Protein AF-K2SC24-F1 (afdb_monomer_lite)

Radius of gyration: 26.38 Å; chains: 1; bounding box: 58×35×117 Å

Secondary structure (DSSP, 8-state):
---EEEEEEEE--SSS-S----TT-EEEEEEEETTEEEEEEE-SS-BSSGGGGTTTSS-TTSPBS----EEEEEETTEEEEEEEEEESTTSTT-SS--SS-EEEEEEEEEE--SPPPPTT-------SSPPEEEEEEEEE-TT--HHHHHHHHHHTSHHHH-SHHHHHTT---HHHHHHHHHHHHHS--SEEEEEPPGGGEEEEEEEEEEE-TT--PPP----------------------------

pLDDT: mean 73.46, std 18.02, range [30.88, 96.38]

Organism: Macrophomina phaseolina (strain MS6) (NCBI:txid1126212)

Sequence (247 aa):
MTSTIVSFPWAGREGAPDFVPTTGISGTILGVQSSRTTLVYTCPSAAQSQEDYDNGAVGALCPVANNTPQTVTYAPDFLGVPFTVTYGHQYEPARTTFDEEKMAYGQFACQITAAPVPSGTAGAASAAADPICTWDITSMAEELTPADIMPDLRCFEEDIVGPASNVFYQQWNTASLSSCFSSMSATPTTKATVTRHSTNVRYWTVTVTGAAAEVTLQPTNAKSAAVSCRWNVWTLSLIGLAMFLTL

Foldseek 3Di:
DDWAKDKAKDQAQDADDPAFPQPAKEWEWEDADPQKTKIKIWWPDAAADVVCRRVNVHGPPQHYPDRDIFIWIDHQFKTKGKDKDWQADDDVPQPDHDPDIWIWIWMKMKGFQWGGDPGPDADQIFHPFWIKIKTATPDIDPPDFLLRPVLVVPCLACVQQHGSVCSVVVVGPVVSSVVSSVVCNVPGDRMDMDTGHRSSMGMHMHTYPYYDPPDDDDHPPPDDPPPPPPPPDDDPPDDDPDDDDDD

Structure (mmCIF, N/CA/C/O backbone):
data_AF-K2SC24-F1
#
_entry.id   AF-K2SC24-F1
#
loop_
_atom_site.group_PDB
_atom_site.id
_atom_site.type_symbol
_atom_site.label_atom_id
_atom_site.label_alt_id
_atom_site.label_comp_id
_atom_site.label_asym_id
_atom_site.label_entity_id
_atom_site.label_seq_id
_atom_site.pdbx_PDB_ins_code
_atom_site.Cartn_x
_atom_site.Cartn_y
_atom_site.Cartn_z
_atom_site.occupancy
_atom_site.B_iso_or_equiv
_atom_site.auth_seq_id
_atom_site.auth_comp_id
_atom_site.auth_asym_id
_atom_site.auth_atom_id
_atom_site.pdbx_PDB_model_num
ATOM 1 N N . MET A 1 1 ? -28.460 -3.661 13.571 1.00 48.19 1 MET A N 1
ATOM 2 C CA . MET A 1 1 ? -27.036 -4.021 13.736 1.00 48.19 1 MET A CA 1
ATOM 3 C C . MET A 1 1 ? -26.336 -2.843 14.388 1.00 48.19 1 MET A C 1
ATOM 5 O O . MET A 1 1 ? -26.616 -1.715 14.003 1.00 48.19 1 MET A O 1
ATOM 9 N N . THR A 1 2 ? -25.522 -3.075 15.414 1.00 56.72 2 THR A N 1
ATOM 10 C CA . THR A 1 2 ? -24.718 -2.034 16.069 1.00 56.72 2 THR A CA 1
ATOM 11 C C . THR A 1 2 ? -23.468 -1.781 15.234 1.00 56.72 2 THR A C 1
ATOM 13 O O . THR A 1 2 ? -22.640 -2.678 15.091 1.00 56.72 2 THR A O 1
ATOM 16 N N . SER A 1 3 ? -23.345 -0.586 14.659 1.00 65.62 3 SER A N 1
ATOM 17 C CA . SER A 1 3 ? -22.128 -0.163 13.966 1.00 65.62 3 SER A CA 1
ATOM 18 C C . SER A 1 3 ? -20.970 -0.031 14.959 1.00 65.62 3 SER A C 1
ATOM 20 O O . SER A 1 3 ? -21.150 0.569 16.020 1.00 65.62 3 SER A O 1
ATOM 22 N N . THR A 1 4 ? -19.797 -0.566 14.620 1.00 76.81 4 THR A N 1
ATOM 23 C CA . THR A 1 4 ? -18.575 -0.469 15.442 1.00 76.81 4 THR A CA 1
ATOM 24 C C . THR A 1 4 ? -17.519 0.330 14.695 1.00 76.81 4 THR A C 1
ATOM 26 O O . THR A 1 4 ? -17.348 0.140 13.497 1.00 76.81 4 THR A O 1
ATOM 29 N N . ILE A 1 5 ? -16.800 1.215 15.377 1.00 72.88 5 ILE A N 1
ATOM 30 C CA . ILE A 1 5 ? -15.712 1.982 14.767 1.00 72.88 5 ILE A CA 1
ATOM 31 C C . ILE A 1 5 ? -14.397 1.235 15.008 1.00 72.88 5 ILE A C 1
ATOM 33 O O . ILE A 1 5 ? -14.041 0.972 16.154 1.00 72.88 5 ILE A O 1
ATOM 37 N N . VAL A 1 6 ? -13.674 0.907 13.937 1.00 73.75 6 VAL A N 1
ATOM 38 C CA . VAL A 1 6 ? -12.346 0.279 13.995 1.00 73.75 6 VAL A CA 1
ATOM 39 C C . VAL A 1 6 ? -11.309 1.274 13.501 1.00 73.75 6 VAL A C 1
ATOM 41 O O . VAL A 1 6 ? -11.502 1.854 12.438 1.00 73.75 6 VAL A O 1
ATOM 44 N N . SER A 1 7 ? -10.207 1.426 14.235 1.00 72.75 7 SER A N 1
ATOM 45 C CA . SER A 1 7 ? -9.056 2.247 13.848 1.00 72.75 7 SER A CA 1
ATOM 46 C C . SER A 1 7 ? -7.794 1.385 13.799 1.00 72.75 7 SER A C 1
ATOM 48 O O . SER A 1 7 ? -7.537 0.632 14.739 1.00 72.75 7 SER A O 1
ATOM 50 N N . PHE A 1 8 ? -7.004 1.481 12.731 1.00 71.88 8 PHE A N 1
ATOM 51 C CA . PHE A 1 8 ? -5.730 0.765 12.611 1.00 71.88 8 PHE A CA 1
ATOM 52 C C . PHE A 1 8 ? -4.670 1.604 11.888 1.00 71.88 8 PHE A C 1
ATOM 54 O O . PHE A 1 8 ? -5.019 2.484 11.093 1.00 71.88 8 PHE A O 1
ATOM 61 N N . PRO A 1 9 ? -3.380 1.394 12.202 1.00 74.31 9 PRO A N 1
ATOM 62 C CA . PRO A 1 9 ? -2.314 2.183 11.618 1.00 74.31 9 PRO A CA 1
ATOM 63 C C . PRO A 1 9 ? -1.934 1.686 10.219 1.00 74.31 9 PRO A C 1
ATOM 65 O O . PRO A 1 9 ? -2.037 0.503 9.895 1.00 74.31 9 PRO A O 1
ATOM 68 N N . TRP A 1 10 ? -1.440 2.606 9.403 1.00 78.25 10 TRP A N 1
ATOM 69 C CA . TRP A 1 10 ? -0.947 2.362 8.055 1.00 78.25 10 TRP A CA 1
ATOM 70 C C . TRP A 1 10 ? 0.245 3.280 7.770 1.00 78.25 10 TRP A C 1
ATOM 72 O O . TRP A 1 10 ? 0.214 4.459 8.114 1.00 78.25 10 TRP A O 1
ATOM 82 N N . ALA A 1 11 ? 1.301 2.739 7.159 1.00 74.94 11 ALA A N 1
ATOM 83 C CA . ALA A 1 11 ? 2.418 3.513 6.624 1.00 74.94 11 ALA A CA 1
ATOM 84 C C . ALA A 1 11 ? 2.051 4.174 5.279 1.00 74.94 11 ALA A C 1
ATOM 86 O O . ALA A 1 11 ? 2.037 3.510 4.239 1.00 74.94 11 ALA A O 1
ATOM 87 N N . GLY A 1 12 ? 1.741 5.470 5.311 1.00 65.38 12 GLY A N 1
ATOM 88 C CA . GLY A 1 12 ? 1.472 6.282 4.124 1.00 65.38 12 GLY A CA 1
ATOM 89 C C . GLY A 1 12 ? 2.743 6.665 3.354 1.00 65.38 12 GLY A C 1
ATOM 90 O O . GLY A 1 12 ? 3.860 6.307 3.732 1.00 65.38 12 GLY A O 1
ATOM 91 N N . ARG A 1 13 ? 2.560 7.417 2.264 1.00 59.59 13 ARG A N 1
ATOM 92 C CA . ARG A 1 13 ? 3.621 8.214 1.622 1.00 59.59 13 ARG A CA 1
ATOM 93 C C . ARG A 1 13 ? 3.628 9.609 2.270 1.00 59.59 13 ARG A C 1
ATOM 95 O O . ARG A 1 13 ? 2.556 10.071 2.647 1.00 59.59 13 ARG A O 1
ATOM 102 N N . GLU A 1 14 ? 4.781 10.264 2.438 1.00 51.03 14 GLU A N 1
ATOM 103 C CA . GLU A 1 14 ? 4.807 11.652 2.951 1.00 51.03 14 GLU A CA 1
ATOM 104 C C . GLU A 1 14 ? 4.563 12.705 1.844 1.00 51.03 14 GLU A C 1
ATOM 106 O O . GLU A 1 14 ? 4.947 12.510 0.692 1.00 51.03 14 GLU A O 1
ATOM 111 N N . GLY A 1 15 ? 3.907 13.814 2.219 1.00 45.53 15 GLY A N 1
ATOM 112 C CA . GLY A 1 15 ? 3.213 14.783 1.344 1.00 45.53 15 GLY A CA 1
ATOM 113 C C . GLY A 1 15 ? 1.713 14.852 1.704 1.00 45.53 15 GLY A C 1
ATOM 114 O O . GLY A 1 15 ? 1.170 13.840 2.133 1.00 45.53 15 GLY A O 1
ATOM 115 N N . ALA A 1 16 ? 1.060 16.025 1.642 1.00 38.88 16 ALA A N 1
ATOM 116 C CA . ALA A 1 16 ? -0.317 16.223 2.152 1.00 38.88 16 ALA A CA 1
ATOM 117 C C . ALA A 1 16 ? -1.341 15.260 1.504 1.00 38.88 16 ALA A C 1
ATOM 119 O O . ALA A 1 16 ? -1.126 14.918 0.347 1.00 38.88 16 ALA A O 1
ATOM 120 N N . PRO A 1 17 ? -2.445 14.855 2.193 1.00 48.12 17 PRO A N 1
ATOM 121 C CA . PRO A 1 17 ? -3.046 15.438 3.375 1.00 48.12 17 PRO A CA 1
ATOM 122 C C . PRO A 1 17 ? -2.720 14.667 4.645 1.00 48.12 17 PRO A C 1
ATOM 124 O O . PRO A 1 17 ? -2.993 13.479 4.820 1.00 48.12 17 PRO A O 1
ATOM 127 N N . ASP A 1 18 ? -2.321 15.467 5.625 1.00 50.31 18 ASP A N 1
ATOM 128 C CA . ASP A 1 18 ? -2.294 15.170 7.056 1.00 50.31 18 ASP A CA 1
ATOM 129 C C . ASP A 1 18 ? -3.691 15.011 7.682 1.00 50.31 18 ASP A C 1
ATOM 131 O O . ASP A 1 18 ? -3.857 15.007 8.903 1.00 50.31 18 ASP A O 1
ATOM 135 N N . PHE A 1 19 ? -4.713 14.851 6.846 1.00 49.25 19 PHE A N 1
ATOM 136 C CA . PHE A 1 19 ? -6.066 14.543 7.247 1.00 49.25 19 PHE A CA 1
ATOM 137 C C . PHE A 1 19 ? -6.541 13.353 6.431 1.00 49.25 19 PHE A C 1
ATOM 139 O O . PHE A 1 19 ? -6.639 13.420 5.210 1.00 49.25 19 PHE A O 1
ATOM 146 N N . VAL A 1 20 ? -6.850 12.258 7.121 1.00 54.97 20 VAL A N 1
ATOM 147 C CA . VAL A 1 20 ? -7.567 11.139 6.524 1.00 54.97 20 VAL A CA 1
ATOM 148 C C . VAL A 1 20 ? -9.028 11.304 6.938 1.00 54.97 20 VAL A C 1
ATOM 150 O O . VAL A 1 20 ? -9.350 11.012 8.094 1.00 54.97 20 VAL A O 1
ATOM 153 N N . PRO A 1 21 ? -9.930 11.790 6.062 1.00 55.56 21 PRO A N 1
ATOM 154 C CA . PRO A 1 21 ? -11.356 11.747 6.337 1.00 55.56 21 PRO A CA 1
ATOM 155 C C . PRO A 1 21 ? -11.752 10.295 6.577 1.00 55.56 21 PRO A C 1
ATOM 157 O O . PRO A 1 21 ? -11.739 9.457 5.680 1.00 55.56 21 PRO A O 1
ATOM 160 N N . THR A 1 22 ? -12.063 9.982 7.826 1.00 60.66 22 THR A N 1
ATOM 161 C CA . THR A 1 22 ? -12.561 8.662 8.232 1.00 60.66 22 THR A CA 1
ATOM 162 C C . THR A 1 22 ? -14.083 8.637 8.328 1.00 60.66 22 THR A C 1
ATOM 164 O O . THR A 1 22 ? -14.709 7.584 8.453 1.00 60.66 22 THR A O 1
ATOM 167 N N . THR A 1 23 ? -14.705 9.811 8.226 1.00 62.28 23 THR A N 1
ATOM 168 C CA . THR A 1 23 ? -16.149 9.986 8.133 1.00 62.28 23 THR A CA 1
ATOM 169 C C . THR A 1 23 ? -16.682 9.416 6.823 1.00 62.28 23 THR A C 1
ATOM 171 O O . THR A 1 23 ? -16.223 9.770 5.743 1.00 62.28 23 THR A O 1
ATOM 174 N N . GLY A 1 24 ? -17.695 8.554 6.927 1.00 60.62 24 GLY A N 1
ATOM 175 C CA . GLY A 1 24 ? -18.428 8.018 5.776 1.00 60.62 24 GLY A CA 1
ATOM 176 C C . GLY A 1 24 ? -17.864 6.728 5.179 1.00 60.62 24 GLY A C 1
ATOM 177 O O . GLY A 1 24 ? -18.485 6.178 4.274 1.00 60.62 24 GLY A O 1
ATOM 178 N N . ILE A 1 25 ? -16.744 6.206 5.688 1.00 77.06 25 ILE A N 1
ATOM 179 C CA . ILE A 1 25 ? -16.216 4.909 5.250 1.00 77.06 25 ILE A CA 1
ATOM 180 C C . ILE A 1 25 ? -16.928 3.809 6.025 1.00 77.06 25 ILE A C 1
ATOM 182 O O . ILE A 1 25 ? -16.873 3.764 7.260 1.00 77.06 25 ILE A O 1
ATOM 186 N N . SER A 1 26 ? -17.590 2.917 5.293 1.00 81.62 26 SER A N 1
ATOM 187 C CA . SER A 1 26 ? -18.303 1.785 5.877 1.00 81.62 26 SER A CA 1
ATOM 188 C C . SER A 1 26 ? -17.783 0.463 5.340 1.00 81.62 26 SER A C 1
ATOM 190 O O . SER A 1 26 ? -17.356 0.381 4.190 1.00 81.62 26 SER A O 1
ATOM 192 N N . GLY A 1 27 ? -17.782 -0.570 6.179 1.00 84.00 27 GLY A N 1
ATOM 193 C CA . GLY A 1 27 ? -17.233 -1.862 5.794 1.00 84.00 27 GLY A CA 1
ATOM 194 C C . GLY A 1 27 ? -17.797 -3.049 6.555 1.00 84.00 27 GLY A C 1
ATOM 195 O O . GLY A 1 27 ? -18.543 -2.911 7.522 1.00 84.00 27 GLY A O 1
ATOM 196 N N . THR A 1 28 ? -17.431 -4.234 6.089 1.00 86.44 28 THR A N 1
ATOM 197 C CA . THR A 1 28 ? -17.810 -5.527 6.648 1.00 86.44 28 THR A CA 1
ATOM 198 C C . THR A 1 28 ? -16.563 -6.363 6.883 1.00 86.44 28 THR A C 1
ATOM 200 O O . THR A 1 28 ? -15.717 -6.496 5.996 1.00 86.44 28 THR A O 1
ATOM 203 N N . ILE A 1 29 ? -16.443 -6.943 8.076 1.00 87.81 29 ILE A N 1
ATOM 204 C CA . ILE A 1 29 ? -15.352 -7.876 8.371 1.00 87.81 29 ILE A CA 1
ATOM 205 C C . ILE A 1 29 ? -15.686 -9.235 7.759 1.00 87.81 29 ILE A C 1
ATOM 207 O O . ILE A 1 29 ? -16.709 -9.831 8.090 1.00 87.81 29 ILE A O 1
ATOM 211 N N . LEU A 1 30 ? -14.822 -9.719 6.868 1.00 87.31 30 LEU A N 1
ATOM 212 C CA . LEU A 1 30 ? -15.004 -11.000 6.184 1.00 87.31 30 LEU A CA 1
ATOM 213 C C . LEU A 1 30 ? -14.527 -12.189 7.017 1.00 87.31 30 LEU A C 1
ATOM 215 O O . LEU A 1 30 ? -15.062 -13.284 6.880 1.00 87.31 30 LEU A O 1
ATOM 219 N N . GLY A 1 31 ? -13.523 -11.990 7.869 1.00 86.00 31 GLY A N 1
ATOM 220 C CA . GLY A 1 31 ? -12.934 -13.074 8.643 1.00 86.00 31 GLY A CA 1
ATOM 221 C C . GLY A 1 31 ? -11.721 -12.641 9.453 1.00 86.00 31 GLY A C 1
ATOM 222 O O . GLY A 1 31 ? -11.196 -11.537 9.285 1.00 86.00 31 GLY A O 1
ATOM 223 N N . VAL A 1 32 ? -11.280 -13.541 10.328 1.00 84.88 32 VAL A N 1
ATOM 224 C CA . VAL A 1 32 ? -10.035 -13.418 11.088 1.00 84.88 32 VAL A CA 1
ATOM 225 C C . VAL A 1 32 ? -9.226 -14.690 10.869 1.00 84.88 32 VAL A C 1
ATOM 227 O O . VAL A 1 32 ? -9.704 -15.785 11.154 1.00 84.88 32 VAL A O 1
ATOM 230 N N . GLN A 1 33 ? -7.997 -14.553 10.379 1.00 85.62 33 GLN A N 1
ATOM 231 C CA . GLN A 1 33 ? -7.079 -15.667 10.163 1.00 85.62 33 GLN A CA 1
ATOM 232 C C . GLN A 1 33 ? -5.720 -15.323 10.769 1.00 85.62 33 GLN A C 1
ATOM 234 O O . GLN A 1 33 ? -5.155 -14.271 10.482 1.00 85.62 33 GLN A O 1
ATOM 239 N N . SER A 1 34 ? -5.185 -16.205 11.618 1.00 84.69 34 SER A N 1
ATOM 240 C CA . SER A 1 34 ? -3.864 -16.026 12.247 1.00 84.69 34 SER A CA 1
ATOM 241 C C . SER A 1 34 ? -3.683 -14.647 12.908 1.00 84.69 34 SER A C 1
ATOM 243 O O . SER A 1 34 ? -2.672 -13.981 12.699 1.00 84.69 34 SER A O 1
ATOM 245 N N . SER A 1 35 ? -4.688 -14.197 13.669 1.00 83.19 35 SER A N 1
ATOM 246 C CA . SER A 1 35 ? -4.734 -12.880 14.340 1.00 83.19 35 SER A CA 1
ATOM 247 C C . SER A 1 35 ? -4.807 -11.656 13.416 1.00 83.19 35 SER A C 1
ATOM 249 O O . SER A 1 35 ? -4.766 -10.526 13.899 1.00 83.19 35 SER A O 1
ATOM 251 N N . ARG A 1 36 ? -4.958 -11.855 12.103 1.00 87.44 36 ARG A N 1
ATOM 252 C CA . ARG A 1 36 ? -5.178 -10.791 11.119 1.00 87.44 36 ARG A CA 1
ATOM 253 C C . ARG A 1 36 ? -6.642 -10.755 10.709 1.00 87.44 36 ARG A C 1
ATOM 255 O O . ARG A 1 36 ? -7.243 -11.795 10.458 1.00 87.44 36 ARG A O 1
ATOM 262 N N . THR A 1 37 ? -7.208 -9.560 10.639 1.00 88.69 37 THR A N 1
ATOM 263 C CA . THR A 1 37 ? -8.609 -9.335 10.276 1.00 88.69 37 THR A CA 1
ATOM 264 C C . THR A 1 37 ? -8.698 -8.853 8.838 1.00 88.69 37 THR A C 1
ATOM 266 O O . THR A 1 37 ? -8.009 -7.905 8.472 1.00 88.69 37 THR A O 1
ATOM 269 N N . THR A 1 38 ? -9.563 -9.470 8.035 1.00 91.00 38 THR A N 1
ATOM 270 C CA . THR A 1 38 ? -9.861 -9.018 6.672 1.00 91.00 38 THR A CA 1
ATOM 271 C C . THR A 1 38 ? -11.127 -8.172 6.677 1.00 91.00 38 THR A C 1
ATOM 273 O O . THR A 1 38 ? -12.197 -8.628 7.083 1.00 91.00 38 THR A O 1
ATOM 276 N N . LEU A 1 39 ? -11.007 -6.937 6.205 1.00 89.75 39 LEU A N 1
ATOM 277 C CA . LEU A 1 39 ? -12.076 -5.954 6.104 1.00 89.75 39 LEU A CA 1
ATOM 278 C C . LEU A 1 39 ? -12.290 -5.597 4.637 1.00 89.75 39 LEU A C 1
ATOM 280 O O . LEU A 1 39 ? -11.340 -5.249 3.938 1.00 89.75 39 LEU A O 1
ATOM 284 N N . VAL A 1 40 ? -13.545 -5.635 4.198 1.00 90.69 40 VAL A N 1
ATOM 285 C CA . VAL A 1 40 ? -13.966 -4.998 2.949 1.00 90.69 40 VAL A CA 1
ATOM 286 C C . VAL A 1 40 ? -14.678 -3.708 3.287 1.00 90.69 40 VAL A C 1
ATOM 288 O O . VAL A 1 40 ? -15.527 -3.692 4.173 1.00 90.69 40 VAL A O 1
ATOM 291 N N . TYR A 1 41 ? -14.351 -2.627 2.598 1.00 87.94 41 TYR A N 1
ATOM 292 C CA . TYR A 1 41 ? -14.943 -1.321 2.842 1.00 87.94 41 TYR A CA 1
ATOM 293 C C . TYR A 1 41 ? -15.236 -0.588 1.543 1.00 87.94 41 TYR A C 1
ATOM 295 O O . TYR A 1 41 ? -14.696 -0.903 0.487 1.00 87.94 41 TYR A O 1
ATOM 303 N N . THR A 1 42 ? -16.090 0.419 1.631 1.00 86.81 42 THR A N 1
ATOM 304 C CA . THR A 1 42 ? -16.389 1.333 0.534 1.00 86.81 42 THR A CA 1
ATOM 305 C C . THR A 1 42 ? -16.259 2.753 1.054 1.00 86.81 42 THR A C 1
ATOM 307 O O . THR A 1 42 ? -16.736 3.077 2.149 1.00 86.81 42 THR A O 1
ATOM 310 N N . CYS A 1 43 ? -15.570 3.590 0.285 1.00 85.44 43 CYS A N 1
ATOM 311 C CA . CYS A 1 43 ? -15.487 5.009 0.574 1.00 85.44 43 CYS A CA 1
ATOM 312 C C . CYS A 1 43 ? -16.814 5.703 0.236 1.00 85.44 43 CYS A C 1
ATOM 314 O O . CYS A 1 43 ? -17.619 5.169 -0.524 1.00 85.44 43 CYS A O 1
ATOM 316 N N . PRO A 1 44 ? -17.093 6.890 0.792 1.00 83.00 44 PRO A N 1
ATOM 317 C CA . PRO A 1 44 ? -18.277 7.654 0.399 1.00 83.00 44 PRO A CA 1
ATOM 318 C C . PRO A 1 44 ? -18.196 8.121 -1.065 1.00 83.00 44 PRO A C 1
ATOM 320 O O . PRO A 1 44 ? -19.214 8.194 -1.751 1.00 83.00 44 PRO A O 1
ATOM 323 N N . SER A 1 45 ? -16.983 8.380 -1.554 1.00 82.56 45 SER A N 1
ATOM 324 C CA . SER A 1 45 ? -16.675 8.758 -2.932 1.00 82.56 45 SER A CA 1
ATOM 325 C C . SER A 1 45 ? -15.280 8.268 -3.324 1.00 82.56 45 SER A C 1
ATOM 327 O O . SER A 1 45 ? -14.421 8.060 -2.465 1.00 82.56 45 SER A O 1
ATOM 329 N N . ALA A 1 46 ? -15.060 8.100 -4.629 1.00 83.50 46 ALA A N 1
ATOM 330 C CA . AL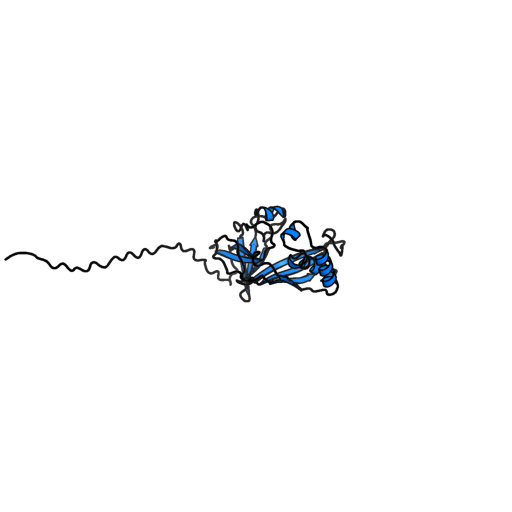A A 1 46 ? -13.725 7.915 -5.191 1.00 83.50 46 ALA A CA 1
ATOM 331 C C . ALA A 1 46 ? -13.006 9.259 -5.308 1.00 83.50 46 ALA A C 1
ATOM 333 O O . ALA A 1 46 ? -13.660 10.279 -5.554 1.00 83.50 46 ALA A O 1
ATOM 334 N N . ALA A 1 47 ? -11.680 9.236 -5.216 1.00 81.88 47 ALA A N 1
ATOM 335 C CA . ALA A 1 47 ? -10.865 10.372 -5.626 1.00 81.88 47 ALA A CA 1
ATOM 336 C C . ALA A 1 47 ? -11.013 10.591 -7.136 1.00 81.88 47 ALA A C 1
ATOM 338 O O . ALA A 1 47 ? -11.042 9.630 -7.901 1.00 81.88 47 ALA A O 1
ATOM 339 N N . GLN A 1 48 ? -11.108 11.833 -7.581 1.00 84.31 48 GLN A N 1
ATOM 340 C CA . GLN A 1 48 ? -11.116 12.206 -8.994 1.00 84.31 48 GLN A CA 1
ATOM 341 C C . GLN A 1 48 ? -9.710 12.534 -9.497 1.00 84.31 48 GLN A C 1
ATOM 343 O O . GLN A 1 48 ? -9.419 12.366 -10.679 1.00 84.31 48 GLN A O 1
ATOM 348 N N . SER A 1 49 ? -8.828 12.975 -8.604 1.00 77.88 49 SER A N 1
ATOM 349 C CA . SER A 1 49 ? -7.444 13.318 -8.910 1.00 77.88 49 SER A CA 1
ATOM 350 C C . SER A 1 49 ? -6.556 13.139 -7.678 1.00 77.88 49 SER A C 1
ATOM 352 O O . SER A 1 49 ? -7.044 12.905 -6.572 1.00 77.88 49 SER A O 1
ATOM 354 N N . GLN A 1 50 ? -5.242 13.280 -7.871 1.00 72.06 50 GLN A N 1
ATOM 355 C CA . GLN A 1 50 ? -4.288 13.342 -6.762 1.00 72.06 50 GLN A CA 1
ATOM 356 C C . GLN A 1 50 ? -4.626 14.485 -5.789 1.00 72.06 50 GLN A C 1
ATOM 358 O O . GLN A 1 50 ? -4.530 14.299 -4.585 1.00 72.06 50 GLN A O 1
ATOM 363 N N . GLU A 1 51 ? -5.129 15.613 -6.301 1.00 75.12 51 GLU A N 1
ATOM 364 C CA . GLU A 1 51 ? -5.471 16.805 -5.516 1.00 75.12 51 GLU A CA 1
ATOM 365 C C . GLU A 1 51 ? -6.559 16.546 -4.453 1.00 75.12 51 GLU A C 1
ATOM 367 O O . GLU A 1 51 ? -6.554 17.174 -3.390 1.00 75.12 51 GLU A O 1
ATOM 372 N N . ASP A 1 52 ? -7.456 15.577 -4.668 1.00 75.88 52 ASP A N 1
ATOM 373 C CA . ASP A 1 52 ? -8.439 15.170 -3.651 1.00 75.88 52 ASP A CA 1
ATOM 374 C C . ASP A 1 52 ? -7.759 14.545 -2.423 1.00 75.88 52 ASP A C 1
ATOM 376 O O . ASP A 1 52 ? -8.191 14.762 -1.284 1.00 75.88 52 ASP A O 1
ATOM 380 N N . TYR A 1 53 ? -6.670 13.809 -2.656 1.00 73.00 53 TYR A N 1
ATOM 381 C CA . TYR A 1 53 ? -5.722 13.384 -1.633 1.00 73.00 53 TYR A CA 1
ATOM 382 C C . TYR A 1 53 ? -4.572 14.362 -1.476 1.00 73.00 53 TYR A C 1
ATOM 384 O O . TYR A 1 53 ? -3.521 13.912 -1.079 1.00 73.00 53 TYR A O 1
ATOM 392 N N . ASP A 1 54 ? -4.688 15.643 -1.777 1.00 70.12 54 ASP A N 1
ATOM 393 C CA . ASP A 1 54 ? -3.718 16.634 -1.289 1.00 70.12 54 ASP A CA 1
ATOM 394 C C . ASP A 1 54 ? -4.459 17.603 -0.356 1.00 70.12 54 ASP A C 1
ATOM 396 O O . ASP A 1 54 ? -3.982 17.971 0.718 1.00 70.12 54 ASP A O 1
ATOM 400 N N . ASN A 1 55 ? -5.711 17.910 -0.708 1.00 71.06 55 ASN A N 1
ATOM 401 C CA . ASN A 1 55 ? -6.622 18.770 0.042 1.00 71.06 55 ASN A CA 1
ATOM 402 C C . ASN A 1 55 ? -7.443 18.032 1.116 1.00 71.06 55 ASN A C 1
ATOM 404 O O . ASN A 1 55 ? -8.255 18.652 1.805 1.00 71.06 55 ASN A O 1
ATOM 408 N N . GLY A 1 56 ? -7.266 16.714 1.269 1.00 68.44 56 GLY A N 1
ATOM 409 C CA . GLY A 1 56 ? -7.965 15.926 2.291 1.00 68.44 56 GLY A CA 1
ATOM 410 C C . GLY A 1 56 ? -9.465 15.792 2.041 1.00 68.44 56 GLY A C 1
ATOM 411 O O . GLY A 1 56 ? -10.235 15.665 2.991 1.00 68.44 56 GLY A O 1
ATOM 412 N N . ALA A 1 57 ? -9.894 15.837 0.778 1.00 72.81 57 ALA A N 1
ATOM 413 C CA . ALA A 1 57 ? -11.289 15.652 0.389 1.00 72.81 57 ALA A CA 1
ATOM 414 C C . ALA A 1 57 ? -11.725 14.179 0.486 1.00 72.81 57 ALA A C 1
ATOM 416 O O . ALA A 1 57 ? -12.895 13.888 0.741 1.00 72.81 57 ALA A O 1
ATOM 417 N N . VAL A 1 58 ? -10.781 13.247 0.327 1.00 74.44 58 VAL A N 1
ATOM 418 C CA . VAL A 1 58 ? -11.006 11.797 0.395 1.00 74.44 58 VAL A CA 1
ATOM 419 C C . VAL A 1 58 ? -9.975 11.117 1.298 1.00 74.44 58 VAL A C 1
ATOM 421 O O . VAL A 1 58 ? -8.879 11.627 1.526 1.00 74.44 58 VAL A O 1
ATOM 424 N N . GLY A 1 59 ? -10.331 9.954 1.849 1.00 72.56 59 GLY A N 1
ATOM 425 C CA . GLY A 1 59 ? -9.404 9.141 2.636 1.00 72.56 59 GLY A CA 1
ATOM 426 C C . GLY A 1 59 ? -8.275 8.588 1.768 1.00 72.56 59 GLY A C 1
ATOM 427 O O . GLY A 1 59 ? -8.515 8.171 0.642 1.00 72.56 59 GLY A O 1
ATOM 428 N N . ALA A 1 60 ? -7.056 8.512 2.300 1.00 72.31 60 ALA A N 1
ATOM 429 C CA . ALA A 1 60 ? -5.889 8.079 1.530 1.00 72.31 60 ALA A CA 1
ATOM 430 C C . ALA A 1 60 ? -5.944 6.601 1.060 1.00 72.31 60 ALA A C 1
ATOM 432 O O . ALA A 1 60 ? -5.240 6.233 0.128 1.00 72.31 60 ALA A O 1
ATOM 433 N N . LEU A 1 61 ? -6.815 5.764 1.642 1.00 76.12 61 LEU A N 1
ATOM 434 C CA . LEU A 1 61 ? -7.107 4.412 1.133 1.00 76.12 61 LEU A CA 1
ATOM 435 C C . LEU A 1 61 ? -8.292 4.354 0.152 1.00 76.12 61 LEU A C 1
ATOM 437 O O . LEU A 1 61 ? -8.669 3.275 -0.301 1.00 76.12 61 LEU A O 1
ATOM 441 N N . CYS A 1 62 ? -8.923 5.485 -0.162 1.00 80.50 62 CYS A N 1
ATOM 442 C CA . CYS A 1 62 ? -10.001 5.501 -1.139 1.00 80.50 62 CYS A CA 1
ATOM 443 C C . CYS A 1 62 ? -9.440 5.316 -2.550 1.00 80.50 62 CYS A C 1
ATOM 445 O O . CYS A 1 62 ? -8.400 5.889 -2.860 1.00 80.50 62 CYS A O 1
ATOM 447 N N . PRO A 1 63 ? -10.104 4.539 -3.415 1.00 80.75 63 PRO A N 1
ATOM 448 C CA . PRO A 1 63 ? -9.670 4.340 -4.796 1.00 80.75 63 PRO A CA 1
ATOM 449 C C . PRO A 1 63 ? -9.812 5.611 -5.651 1.00 80.75 63 PRO A C 1
ATOM 451 O O . PRO A 1 63 ? -10.683 6.452 -5.403 1.00 80.75 63 PRO A O 1
ATOM 454 N N . VAL A 1 64 ? -8.972 5.720 -6.687 1.00 79.19 64 VAL A N 1
ATOM 455 C CA . VAL A 1 64 ? -9.061 6.754 -7.734 1.00 79.19 64 VAL A CA 1
ATOM 456 C C . VAL A 1 64 ? -10.071 6.334 -8.798 1.00 79.19 64 VAL A C 1
ATOM 458 O O . VAL A 1 64 ? -10.143 5.163 -9.172 1.00 79.19 64 VAL A O 1
ATOM 461 N N . ALA A 1 65 ? -10.811 7.306 -9.323 1.00 76.69 65 ALA A N 1
ATOM 462 C CA . ALA A 1 65 ? -11.778 7.245 -10.419 1.00 76.69 65 ALA A CA 1
ATOM 463 C C . ALA A 1 65 ? -13.034 6.394 -10.168 1.00 76.69 65 ALA A C 1
ATOM 465 O O . ALA A 1 65 ? -14.132 6.797 -10.549 1.00 76.69 65 ALA A O 1
ATOM 466 N N . ASN A 1 66 ? -12.919 5.237 -9.518 1.00 80.88 66 ASN A N 1
ATOM 467 C CA . ASN A 1 66 ? -14.040 4.346 -9.234 1.00 80.88 66 ASN A CA 1
ATOM 468 C C . ASN A 1 66 ? -14.176 4.105 -7.732 1.00 80.88 66 ASN A C 1
ATOM 470 O O . ASN A 1 66 ? -13.187 3.935 -7.041 1.00 80.88 66 ASN A O 1
ATOM 474 N N . ASN A 1 67 ? -15.404 4.093 -7.210 1.00 83.12 67 ASN A N 1
ATOM 475 C CA . ASN A 1 67 ? -15.651 3.884 -5.780 1.00 83.12 67 ASN A CA 1
ATOM 476 C C . ASN A 1 67 ? -15.968 2.410 -5.502 1.00 83.12 67 ASN A C 1
ATOM 478 O O . ASN A 1 67 ? -17.034 2.068 -4.988 1.00 83.12 67 ASN A O 1
ATOM 482 N N . THR A 1 68 ? -15.086 1.521 -5.953 1.00 85.00 68 THR A N 1
ATOM 483 C CA . THR A 1 68 ? -15.277 0.078 -5.787 1.00 85.00 68 THR A CA 1
ATOM 484 C C . THR A 1 68 ? -14.902 -0.369 -4.373 1.00 85.00 68 THR A C 1
ATOM 486 O O . THR A 1 68 ? -14.031 0.245 -3.746 1.00 85.00 68 THR A O 1
ATOM 489 N N . PRO A 1 69 ? -15.536 -1.434 -3.839 1.00 88.19 69 PRO A N 1
ATOM 490 C CA . PRO A 1 69 ? -15.148 -1.990 -2.553 1.00 88.19 69 PRO A CA 1
ATOM 491 C C . PRO A 1 69 ? -13.670 -2.387 -2.528 1.00 88.19 69 PRO A C 1
ATOM 493 O O . PRO A 1 69 ? -13.188 -3.084 -3.417 1.00 88.19 69 PRO A O 1
ATOM 496 N N . GLN A 1 70 ? -12.973 -1.967 -1.482 1.00 87.56 70 GLN A N 1
ATOM 497 C CA . GLN A 1 70 ? -11.564 -2.249 -1.256 1.00 87.56 70 GLN A CA 1
ATOM 498 C C . GLN A 1 70 ? -11.410 -3.286 -0.152 1.00 87.56 70 GLN A C 1
ATOM 500 O O . GLN A 1 70 ? -12.215 -3.340 0.778 1.00 87.56 70 GLN A O 1
ATOM 505 N N . THR A 1 71 ? -10.358 -4.097 -0.238 1.00 90.00 71 THR A N 1
ATOM 506 C CA . THR A 1 71 ? -10.039 -5.109 0.774 1.00 90.00 71 THR A CA 1
ATOM 507 C C . THR A 1 71 ? -8.746 -4.742 1.478 1.00 90.00 71 THR A C 1
ATOM 509 O O . THR A 1 71 ? -7.774 -4.361 0.838 1.00 90.00 71 THR A O 1
ATOM 512 N N . VAL A 1 72 ? -8.714 -4.893 2.796 1.00 89.50 72 VAL A N 1
ATOM 513 C CA . VAL A 1 72 ? -7.516 -4.705 3.615 1.00 89.50 72 VAL A CA 1
ATOM 514 C C . VAL A 1 72 ? -7.435 -5.801 4.662 1.00 89.50 72 VAL A C 1
ATOM 516 O O . VAL A 1 72 ? -8.445 -6.242 5.209 1.00 89.50 72 VAL A O 1
ATOM 519 N N . THR A 1 73 ? -6.219 -6.247 4.943 1.00 90.94 73 THR A N 1
ATOM 520 C CA . THR A 1 73 ? -5.915 -7.136 6.060 1.00 90.94 73 THR A CA 1
ATOM 521 C C . THR A 1 73 ? -5.146 -6.349 7.109 1.00 90.94 73 THR A C 1
ATOM 523 O O . THR A 1 73 ? -4.134 -5.738 6.785 1.00 90.94 73 THR A O 1
ATOM 526 N N . TYR A 1 74 ? -5.591 -6.351 8.361 1.00 87.12 74 TYR A N 1
ATOM 527 C CA . TYR A 1 74 ? -4.942 -5.581 9.424 1.00 87.12 74 TYR A CA 1
ATOM 528 C C . TYR A 1 74 ? -4.799 -6.380 10.724 1.00 87.12 74 TYR A C 1
ATOM 530 O O . TYR A 1 74 ? -5.580 -7.288 11.018 1.00 87.12 74 TYR A O 1
ATOM 538 N N . ALA A 1 75 ? -3.788 -6.025 11.508 1.00 84.56 75 ALA A N 1
ATOM 539 C CA . ALA A 1 75 ? -3.573 -6.429 12.895 1.00 84.56 75 ALA A CA 1
ATOM 540 C C . ALA A 1 75 ? -2.897 -5.259 13.645 1.00 84.56 75 ALA A C 1
ATOM 542 O O . ALA A 1 75 ? -2.547 -4.266 13.005 1.00 84.56 75 ALA A O 1
ATOM 543 N N . PRO A 1 76 ? -2.695 -5.327 14.976 1.00 79.00 76 PRO A N 1
ATOM 544 C CA . PRO A 1 76 ? -2.031 -4.250 15.718 1.00 79.00 76 PRO A CA 1
ATOM 545 C C . PRO A 1 76 ? -0.658 -3.851 15.158 1.00 79.00 76 PRO A C 1
ATOM 547 O O . PRO A 1 76 ? -0.293 -2.683 15.227 1.00 79.00 76 PRO A O 1
ATOM 550 N N . ASP A 1 77 ? 0.071 -4.809 14.588 1.00 84.75 77 ASP A N 1
ATOM 551 C CA . ASP A 1 77 ? 1.433 -4.670 14.075 1.00 84.75 77 ASP A CA 1
ATOM 552 C C . ASP A 1 77 ? 1.551 -4.929 12.562 1.00 84.75 77 ASP A C 1
ATOM 554 O O . ASP A 1 77 ? 2.649 -5.109 12.031 1.00 84.75 77 ASP A O 1
ATOM 558 N N . PHE A 1 78 ? 0.424 -4.981 11.848 1.00 88.19 78 PHE A N 1
ATOM 559 C CA . PHE A 1 78 ? 0.400 -5.409 10.454 1.00 88.19 78 PHE A CA 1
ATOM 560 C C . PHE A 1 78 ? -0.654 -4.676 9.636 1.00 88.19 78 PHE A C 1
ATOM 562 O O . PHE A 1 78 ? -1.810 -4.557 10.040 1.00 88.19 78 PHE A O 1
ATOM 569 N N . LEU A 1 79 ? -0.269 -4.310 8.419 1.00 89.38 79 LEU A N 1
ATOM 570 C CA . LEU A 1 79 ? -1.181 -3.921 7.355 1.00 89.38 79 LEU A CA 1
ATOM 571 C C . LEU A 1 79 ? -0.844 -4.709 6.092 1.00 89.38 79 LEU A C 1
ATOM 573 O O . LEU A 1 79 ? 0.325 -4.833 5.749 1.00 89.38 79 LEU A O 1
ATOM 577 N N . GLY A 1 80 ? -1.858 -5.188 5.382 1.00 90.88 80 GLY A N 1
ATOM 578 C CA . GLY A 1 80 ? -1.751 -5.801 4.066 1.00 90.88 80 GLY A CA 1
ATOM 579 C C . GLY A 1 80 ? -2.832 -5.267 3.135 1.00 90.88 80 GLY A C 1
ATOM 580 O O . GLY A 1 80 ? -4.011 -5.285 3.492 1.00 90.88 80 GLY A O 1
ATOM 581 N N . VAL A 1 81 ? -2.441 -4.811 1.951 1.00 89.00 81 VAL A N 1
ATOM 582 C CA . VAL A 1 81 ? -3.348 -4.305 0.918 1.00 89.00 81 VAL A CA 1
ATOM 583 C C . VAL A 1 81 ? -3.030 -5.020 -0.400 1.00 89.00 81 VAL A C 1
ATOM 585 O O . VAL A 1 81 ? -1.865 -5.029 -0.811 1.00 89.00 81 VAL A O 1
ATOM 588 N N . PRO A 1 82 ? -4.023 -5.630 -1.074 1.00 89.00 82 PRO A N 1
ATOM 589 C CA . PRO A 1 82 ? -3.834 -6.126 -2.425 1.00 89.00 82 PRO A CA 1
ATOM 590 C C . PRO A 1 82 ? -3.575 -4.949 -3.363 1.00 89.00 82 PRO A C 1
ATOM 592 O O . PRO A 1 82 ? -4.223 -3.911 -3.256 1.00 89.00 82 PRO A O 1
ATOM 595 N N . PHE A 1 83 ? -2.677 -5.127 -4.321 1.00 86.25 83 PHE A N 1
ATOM 596 C CA . PHE A 1 83 ? -2.494 -4.162 -5.396 1.00 86.25 83 PHE A CA 1
ATOM 597 C C . PHE A 1 83 ? -2.672 -4.833 -6.752 1.00 86.25 83 PHE A C 1
ATOM 599 O O . PHE A 1 83 ? -2.463 -6.038 -6.915 1.00 86.25 83 PHE A O 1
ATOM 606 N N . THR A 1 84 ? -3.054 -4.020 -7.729 1.00 86.75 84 THR A N 1
ATOM 607 C CA . THR A 1 84 ? -3.027 -4.359 -9.150 1.00 86.75 84 THR A CA 1
ATOM 608 C C . THR A 1 84 ? -2.267 -3.249 -9.857 1.00 86.75 84 THR A C 1
ATOM 610 O O . THR A 1 84 ? -2.551 -2.077 -9.618 1.00 86.75 84 THR A O 1
ATOM 613 N N . VAL A 1 85 ? -1.296 -3.611 -10.689 1.00 80.88 85 VAL A N 1
ATOM 614 C CA . VAL A 1 85 ? -0.598 -2.672 -11.570 1.00 80.88 85 VAL A CA 1
ATOM 615 C C . VAL A 1 85 ? -0.891 -3.062 -13.006 1.00 80.88 85 VAL A C 1
ATOM 617 O O . VAL A 1 85 ? -0.795 -4.239 -13.362 1.00 80.88 85 VAL A O 1
ATOM 620 N N . THR A 1 86 ? -1.242 -2.070 -13.814 1.00 81.12 86 THR A N 1
ATOM 621 C CA . THR A 1 86 ? -1.491 -2.233 -15.242 1.00 81.12 86 THR A CA 1
ATOM 622 C C . THR A 1 86 ? -0.297 -1.700 -16.027 1.00 81.12 86 THR A C 1
ATOM 624 O O . THR A 1 86 ? 0.145 -0.579 -15.805 1.00 81.12 86 THR A O 1
ATOM 627 N N . TYR A 1 87 ? 0.207 -2.504 -16.956 1.00 75.00 87 TYR A N 1
ATOM 628 C CA . TYR A 1 87 ? 1.311 -2.207 -17.860 1.00 75.00 87 TYR A CA 1
ATOM 629 C C . TYR A 1 87 ? 0.784 -2.139 -19.292 1.00 75.00 87 TYR A C 1
ATOM 631 O O . TYR A 1 87 ? 0.070 -3.031 -19.737 1.00 75.00 87 TYR A O 1
ATOM 639 N N . GLY A 1 88 ? 1.119 -1.081 -20.025 1.00 69.44 88 GLY A N 1
ATOM 640 C CA . GLY A 1 88 ? 0.585 -0.822 -21.363 1.00 69.44 88 GLY A CA 1
ATOM 641 C C . GLY A 1 88 ? 1.261 0.383 -22.015 1.00 69.44 88 GLY A C 1
ATOM 642 O O . GLY A 1 88 ? 2.428 0.660 -21.754 1.00 69.44 88 GLY A O 1
ATOM 643 N N . HIS A 1 89 ? 0.527 1.124 -22.848 1.00 54.34 89 HIS A N 1
ATOM 644 C CA . HIS A 1 89 ? 1.087 2.191 -23.696 1.00 54.34 89 HIS A CA 1
ATOM 645 C C . HIS A 1 89 ? 1.478 3.499 -22.981 1.00 54.34 89 HIS A C 1
ATOM 647 O O . HIS A 1 89 ? 2.103 4.342 -23.617 1.00 54.34 89 HIS A O 1
ATOM 653 N N . GLN A 1 90 ? 1.097 3.724 -21.715 1.00 50.28 90 GLN A N 1
ATOM 654 C CA . GLN A 1 90 ? 1.118 5.080 -21.124 1.00 50.28 90 GLN A CA 1
ATOM 655 C C . GLN A 1 90 ? 1.763 5.248 -19.738 1.00 50.28 90 GLN A C 1
ATOM 657 O O . GLN A 1 90 ? 1.615 6.313 -19.144 1.00 50.28 90 GLN A O 1
ATOM 662 N N . TYR A 1 91 ? 2.516 4.282 -19.217 1.00 45.78 91 TYR A N 1
ATOM 663 C CA . TYR A 1 91 ? 3.289 4.538 -17.992 1.00 45.78 91 TYR A CA 1
ATOM 664 C C . TYR A 1 91 ? 4.687 5.055 -18.341 1.00 45.78 91 TYR A C 1
ATOM 666 O O . TYR A 1 91 ? 5.302 4.570 -19.281 1.00 45.78 91 TYR A O 1
ATOM 674 N N . GLU A 1 92 ? 5.174 6.089 -17.655 1.00 47.31 92 GLU A N 1
ATOM 675 C CA . GLU A 1 92 ? 6.506 6.660 -17.881 1.00 47.31 92 GLU A CA 1
ATOM 676 C C . GLU A 1 92 ? 7.580 5.963 -17.028 1.00 47.31 92 GLU A C 1
ATOM 678 O O . GLU A 1 92 ? 7.397 5.836 -15.819 1.00 47.31 92 GLU A O 1
ATOM 683 N N . PRO A 1 93 ? 8.758 5.641 -17.595 1.00 46.94 93 PRO A N 1
ATOM 684 C CA . PRO A 1 93 ? 8.976 5.177 -18.958 1.00 46.94 93 PRO A CA 1
ATOM 685 C C . PRO A 1 93 ? 8.608 3.691 -19.048 1.00 46.94 93 PRO A C 1
ATOM 687 O O . PRO A 1 93 ? 9.259 2.849 -18.429 1.00 46.94 93 PRO A O 1
ATOM 690 N N . ALA A 1 94 ? 7.600 3.356 -19.854 1.00 46.69 94 ALA A N 1
ATOM 691 C CA . ALA A 1 94 ? 7.245 1.984 -20.170 1.00 46.69 94 ALA A CA 1
ATOM 692 C C . ALA A 1 94 ? 8.463 1.359 -20.843 1.00 46.69 94 ALA A C 1
ATOM 694 O O . ALA A 1 94 ? 8.764 1.617 -22.008 1.00 46.69 94 ALA A O 1
ATOM 695 N N . ARG A 1 95 ? 9.202 0.554 -20.079 1.00 55.34 95 ARG A N 1
ATOM 696 C CA . ARG A 1 95 ? 10.309 -0.254 -20.604 1.00 55.34 95 ARG A CA 1
ATOM 697 C C . ARG A 1 95 ? 9.807 -1.252 -21.640 1.00 55.34 95 ARG A C 1
ATOM 699 O O . ARG A 1 95 ? 10.565 -1.662 -22.516 1.00 55.34 95 ARG A O 1
ATOM 706 N N . THR A 1 96 ? 8.515 -1.555 -21.553 1.00 55.62 96 THR A N 1
ATOM 707 C CA . THR A 1 96 ? 7.814 -2.521 -22.376 1.00 55.62 96 THR A CA 1
ATOM 708 C C . THR A 1 96 ? 6.435 -1.943 -22.685 1.00 55.62 96 THR A C 1
ATOM 710 O O . THR A 1 96 ? 5.585 -1.806 -21.808 1.00 55.62 96 THR A O 1
ATOM 713 N N . THR A 1 97 ? 6.233 -1.531 -23.934 1.00 64.88 97 THR A N 1
ATOM 714 C CA . THR A 1 97 ? 4.922 -1.146 -24.468 1.00 64.88 97 THR A CA 1
ATOM 715 C C . THR A 1 97 ? 4.240 -2.396 -25.010 1.00 64.88 97 THR A C 1
ATOM 717 O O . THR A 1 97 ? 4.784 -3.049 -25.901 1.00 64.88 97 THR A O 1
ATOM 720 N N . PHE A 1 98 ? 3.063 -2.730 -24.487 1.00 70.75 98 PHE A N 1
ATOM 721 C CA . PHE A 1 98 ? 2.242 -3.838 -24.979 1.00 70.75 98 PHE A CA 1
ATOM 722 C C . PHE A 1 98 ? 1.067 -3.304 -25.791 1.00 70.75 98 PHE A C 1
ATOM 724 O O . PHE A 1 98 ? 0.473 -2.308 -25.389 1.00 70.75 98 PHE A O 1
ATOM 731 N N . ASP A 1 99 ? 0.701 -3.987 -26.884 1.00 76.94 99 ASP A N 1
ATOM 732 C CA . ASP A 1 99 ? -0.460 -3.625 -27.714 1.00 76.94 99 ASP A CA 1
ATOM 733 C C . ASP A 1 99 ? -1.772 -3.601 -26.909 1.00 76.94 99 ASP A C 1
ATOM 735 O O . ASP A 1 99 ? -2.631 -2.756 -27.159 1.00 76.94 99 ASP A O 1
ATOM 739 N N . GLU A 1 100 ? -1.879 -4.466 -25.898 1.00 81.75 100 GLU A N 1
ATOM 740 C CA . GLU A 1 100 ? -2.973 -4.535 -24.927 1.00 81.75 100 GLU A CA 1
ATOM 741 C C . GLU A 1 100 ? -2.439 -4.409 -23.497 1.00 81.75 100 GLU A C 1
ATOM 743 O O . GLU A 1 100 ? -1.321 -4.838 -23.204 1.00 81.75 100 GLU A O 1
ATOM 748 N N . GLU A 1 101 ? -3.260 -3.876 -22.590 1.00 85.12 101 GLU A N 1
ATOM 749 C CA . GLU A 1 101 ? -2.927 -3.778 -21.169 1.00 85.12 101 GLU A CA 1
ATOM 750 C C . GLU A 1 101 ? -2.667 -5.157 -20.541 1.00 85.12 101 GLU A C 1
ATOM 752 O O . GLU A 1 101 ? -3.454 -6.097 -20.669 1.00 85.12 101 GLU A O 1
ATOM 757 N N . LYS A 1 102 ? -1.556 -5.264 -19.816 1.00 86.69 102 LYS A N 1
ATOM 758 C CA . LYS A 1 102 ? -1.135 -6.435 -19.048 1.00 86.69 102 LYS A CA 1
ATOM 759 C C . LYS A 1 102 ? -1.212 -6.116 -17.567 1.00 86.69 102 LYS A C 1
ATOM 761 O O . LYS A 1 102 ? -0.924 -5.000 -17.154 1.00 86.69 102 LYS A O 1
ATOM 766 N N . MET A 1 103 ? -1.595 -7.090 -16.750 1.00 89.12 103 MET A N 1
ATOM 767 C CA . MET A 1 103 ? -1.796 -6.869 -15.318 1.00 89.12 103 MET A CA 1
ATOM 768 C C . MET A 1 103 ? -0.834 -7.698 -14.475 1.00 89.12 103 MET A C 1
ATOM 770 O O . MET A 1 103 ? -0.548 -8.861 -14.772 1.00 89.12 103 MET A O 1
ATOM 774 N N . ALA A 1 104 ? -0.385 -7.093 -13.382 1.00 90.31 104 ALA A N 1
ATOM 775 C CA . ALA A 1 104 ? 0.311 -7.747 -12.291 1.00 90.31 104 ALA A CA 1
ATOM 776 C C . ALA A 1 104 ? -0.470 -7.551 -10.992 1.00 90.31 104 ALA A C 1
ATOM 778 O O . ALA A 1 104 ? -0.983 -6.468 -10.714 1.00 90.31 104 ALA A O 1
ATOM 779 N N . TYR A 1 105 ? -0.529 -8.603 -10.186 1.00 93.19 105 TYR A N 1
ATOM 780 C CA . TYR A 1 105 ? -1.246 -8.643 -8.921 1.00 93.19 105 TYR A CA 1
ATOM 781 C C . TYR A 1 105 ? -0.290 -8.982 -7.794 1.00 93.19 105 TYR A C 1
ATOM 783 O O . TYR A 1 105 ? 0.553 -9.881 -7.903 1.00 93.19 105 TYR A O 1
ATOM 791 N N . GLY A 1 106 ? -0.471 -8.328 -6.660 1.00 93.75 106 GLY A N 1
ATOM 792 C CA . GLY A 1 106 ? 0.367 -8.590 -5.510 1.00 93.75 106 GLY A CA 1
ATOM 793 C C . GLY A 1 106 ? -0.216 -8.112 -4.202 1.00 93.75 106 GLY A C 1
ATOM 794 O O . GLY A 1 106 ? -1.392 -7.764 -4.093 1.00 93.75 106 GLY A O 1
ATOM 795 N N . GLN A 1 107 ? 0.639 -8.140 -3.193 1.00 93.81 107 GLN A N 1
ATOM 796 C CA . GLN A 1 107 ? 0.351 -7.685 -1.847 1.00 93.81 107 GLN A CA 1
ATOM 797 C C . GLN A 1 107 ? 1.407 -6.674 -1.424 1.00 93.81 107 GLN A C 1
ATOM 799 O O . GLN A 1 107 ? 2.607 -6.923 -1.536 1.00 93.81 107 GLN A O 1
ATOM 804 N N . PHE A 1 108 ? 0.944 -5.542 -0.912 1.00 90.62 108 PHE A N 1
ATOM 805 C CA . PHE A 1 108 ? 1.766 -4.615 -0.161 1.00 90.62 108 PHE A CA 1
ATOM 806 C C . PHE A 1 108 ? 1.518 -4.864 1.319 1.00 90.62 108 PHE A C 1
ATOM 808 O O . PHE A 1 108 ? 0.389 -4.722 1.789 1.00 90.62 108 PHE A O 1
ATOM 815 N N . ALA A 1 109 ? 2.551 -5.268 2.050 1.00 92.75 109 ALA A N 1
ATOM 816 C CA . ALA A 1 109 ? 2.432 -5.622 3.457 1.00 92.75 109 ALA A CA 1
ATOM 817 C C . ALA A 1 109 ? 3.445 -4.860 4.307 1.00 92.75 109 ALA A C 1
ATOM 819 O O . ALA A 1 109 ? 4.635 -4.938 4.035 1.00 92.75 109 ALA A O 1
ATOM 820 N N . CYS A 1 110 ? 2.997 -4.179 5.357 1.00 90.75 110 CYS A N 1
ATOM 821 C CA . CYS A 1 110 ? 3.841 -3.421 6.276 1.00 90.75 110 CYS A CA 1
ATOM 822 C C . CYS A 1 110 ? 3.799 -4.004 7.683 1.00 90.75 110 CYS A C 1
ATOM 824 O O . CYS A 1 110 ? 2.720 -4.253 8.224 1.00 90.75 110 CYS A O 1
ATOM 826 N N . GLN A 1 111 ? 4.973 -4.136 8.299 1.00 91.31 111 GLN A N 1
ATOM 827 C CA . GLN A 1 111 ? 5.090 -4.299 9.741 1.00 91.31 111 GLN A CA 1
ATOM 828 C C . GLN A 1 111 ? 4.962 -2.928 10.401 1.00 91.31 111 GLN A C 1
ATOM 830 O O . GLN A 1 111 ? 5.834 -2.074 10.255 1.00 91.31 111 GLN A O 1
ATOM 835 N N . ILE A 1 112 ? 3.876 -2.714 11.130 1.00 84.06 112 ILE A N 1
ATOM 836 C CA . ILE A 1 112 ? 3.596 -1.443 11.784 1.00 84.06 112 ILE A CA 1
ATOM 837 C C . ILE A 1 112 ? 4.019 -1.520 13.249 1.00 84.06 112 ILE A C 1
ATOM 839 O O . ILE A 1 112 ? 3.685 -2.464 13.950 1.00 84.06 112 ILE A O 1
ATOM 843 N N . THR A 1 113 ? 4.751 -0.518 13.732 1.00 81.19 113 THR A N 1
ATOM 844 C CA . THR A 1 113 ? 5.182 -0.448 15.144 1.00 81.19 113 THR A CA 1
ATOM 845 C C . THR A 1 113 ? 4.520 0.706 15.903 1.00 81.19 113 THR A C 1
ATOM 847 O O . THR A 1 113 ? 4.974 1.111 16.973 1.00 81.19 113 THR A O 1
ATOM 850 N N . ALA A 1 114 ? 3.439 1.255 15.347 1.00 79.25 114 ALA A N 1
ATOM 851 C CA . ALA A 1 114 ? 2.606 2.253 16.006 1.00 79.25 114 ALA A CA 1
ATOM 852 C C . ALA A 1 114 ? 1.592 1.577 16.940 1.00 79.25 114 ALA A C 1
ATOM 854 O O . ALA A 1 114 ? 1.007 0.549 16.603 1.00 79.25 114 ALA A O 1
ATOM 855 N N . ALA A 1 115 ? 1.381 2.156 18.121 1.00 72.00 115 ALA A N 1
ATOM 856 C CA . ALA A 1 115 ? 0.436 1.622 19.096 1.00 72.00 115 ALA A CA 1
ATOM 857 C C . ALA A 1 115 ? -1.016 1.848 18.637 1.00 72.00 115 ALA A C 1
ATOM 859 O O . ALA A 1 115 ? -1.342 2.966 18.268 1.00 72.00 115 ALA A O 1
ATOM 860 N N . PRO A 1 116 ? -1.933 0.871 18.724 1.00 65.88 116 PRO A N 1
ATOM 861 C CA . PRO A 1 116 ? -3.335 1.098 18.379 1.00 65.88 116 PRO A CA 1
ATOM 862 C C . PRO A 1 116 ? -3.922 2.305 19.126 1.00 65.88 116 PRO A C 1
ATOM 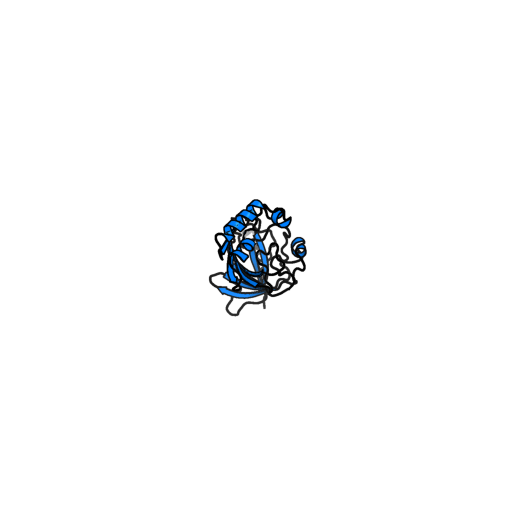864 O O . PRO A 1 116 ? -3.753 2.431 20.340 1.00 65.88 116 PRO A O 1
ATOM 867 N N . VAL A 1 117 ? -4.642 3.174 18.416 1.00 64.50 117 VAL A N 1
ATOM 868 C CA . VAL A 1 117 ? -5.344 4.313 19.022 1.00 64.50 117 VAL A CA 1
ATOM 869 C C . VAL A 1 117 ? -6.815 3.960 19.261 1.00 64.50 117 VAL A C 1
ATOM 871 O O . VAL A 1 117 ? -7.420 3.286 18.422 1.00 64.50 117 VAL A O 1
ATOM 874 N N . PRO A 1 118 ? -7.419 4.391 20.390 1.00 64.56 118 PRO A N 1
ATOM 875 C CA . PRO A 1 118 ? -8.835 4.164 20.649 1.00 64.56 118 PRO A CA 1
ATOM 876 C C . PRO A 1 118 ? -9.721 4.692 19.517 1.00 64.56 118 PRO A C 1
ATOM 878 O O . PRO A 1 118 ? -9.529 5.811 19.030 1.00 64.56 118 PRO A O 1
ATOM 881 N N . SER A 1 119 ? -10.729 3.899 19.149 1.00 61.97 119 SER A N 1
ATOM 882 C CA . SER A 1 119 ? -11.707 4.222 18.108 1.00 61.97 119 SER A CA 1
ATOM 883 C C . SER A 1 119 ? -12.282 5.632 18.276 1.00 61.97 119 SER A C 1
ATOM 885 O O . SER A 1 119 ? -12.767 5.971 19.357 1.00 61.97 119 SER A O 1
ATOM 887 N N . GLY A 1 120 ? -12.277 6.428 17.204 1.00 57.56 120 GLY A N 1
ATOM 888 C CA . GLY A 1 120 ? -12.843 7.783 17.206 1.00 57.56 120 GLY A CA 1
ATOM 889 C C . GLY A 1 120 ? -11.908 8.877 17.732 1.00 57.56 120 GLY A C 1
ATOM 890 O O . GLY A 1 120 ? -12.328 10.029 17.828 1.00 57.56 120 GLY A O 1
ATOM 891 N N . THR A 1 121 ? -10.649 8.553 18.035 1.00 57.53 121 THR A N 1
ATOM 892 C CA . THR A 1 121 ? -9.623 9.562 18.332 1.00 57.53 121 THR A CA 1
ATOM 893 C C . THR A 1 121 ? -8.895 9.927 17.039 1.00 57.53 121 THR A C 1
ATOM 895 O O . THR A 1 121 ? -8.218 9.089 16.447 1.00 57.53 121 THR A O 1
ATOM 898 N N . ALA A 1 122 ? -9.042 11.170 16.580 1.00 54.38 122 ALA A N 1
ATOM 899 C CA . ALA A 1 122 ? -8.262 11.693 15.461 1.00 54.38 122 ALA A CA 1
ATOM 900 C C . ALA A 1 122 ? -6.862 12.109 15.944 1.00 54.38 122 ALA A C 1
ATOM 902 O O . ALA A 1 122 ? -6.735 12.746 16.990 1.00 54.38 122 ALA A O 1
ATOM 903 N N . GLY A 1 123 ? -5.816 11.770 15.188 1.00 57.44 123 GLY A N 1
ATOM 904 C CA . GLY A 1 123 ? -4.451 12.203 15.482 1.00 57.44 123 GLY A CA 1
ATOM 905 C C . GLY A 1 123 ? -3.420 11.649 14.501 1.00 57.44 123 GLY A C 1
ATOM 906 O O . GLY A 1 123 ? -3.632 10.598 13.891 1.00 57.44 123 GLY A O 1
ATOM 907 N N . ALA A 1 124 ? -2.296 12.357 14.364 1.00 61.41 124 ALA A N 1
ATOM 908 C CA . ALA A 1 124 ? -1.126 11.854 13.655 1.00 61.41 124 ALA A CA 1
ATOM 909 C C . ALA A 1 124 ? -0.510 10.709 14.474 1.00 61.41 124 ALA A C 1
ATOM 911 O O . ALA A 1 124 ? -0.135 10.893 15.633 1.00 61.41 124 ALA A O 1
ATOM 912 N N . ALA A 1 125 ? -0.466 9.511 13.892 1.00 67.56 125 ALA A N 1
ATOM 913 C CA . ALA A 1 125 ? 0.257 8.395 14.481 1.00 67.56 125 ALA A CA 1
ATOM 914 C C . ALA A 1 125 ? 1.761 8.628 14.333 1.00 67.56 125 ALA A C 1
ATOM 916 O O . ALA A 1 125 ? 2.207 9.232 13.362 1.00 67.56 125 ALA A O 1
ATOM 917 N N . SER A 1 126 ? 2.546 8.070 15.243 1.00 71.88 126 SER A N 1
ATOM 918 C CA . SER A 1 126 ? 3.953 7.793 14.984 1.00 71.88 126 SER A CA 1
ATOM 919 C C . SER A 1 126 ? 4.257 6.360 15.391 1.00 71.88 126 SER A C 1
ATOM 921 O O . SER A 1 126 ? 3.659 5.808 16.320 1.00 71.88 126 SER A O 1
ATOM 923 N N . ALA A 1 127 ? 5.151 5.732 14.641 1.00 77.81 127 ALA A N 1
ATOM 924 C CA . ALA A 1 127 ? 5.655 4.407 14.946 1.00 77.81 127 ALA A CA 1
ATOM 925 C C . ALA A 1 127 ? 6.897 4.500 15.842 1.00 77.81 127 ALA A C 1
ATOM 927 O O . ALA A 1 127 ? 7.658 5.460 15.759 1.00 77.81 127 ALA A O 1
ATOM 928 N N . ALA A 1 128 ? 7.111 3.507 16.708 1.00 81.81 128 ALA A N 1
ATOM 929 C CA . ALA A 1 128 ? 8.304 3.473 17.558 1.00 81.81 128 ALA A CA 1
ATOM 930 C C . ALA A 1 128 ? 9.595 3.212 16.756 1.00 81.81 128 ALA A C 1
ATOM 932 O O . ALA A 1 128 ? 10.686 3.549 17.209 1.00 81.81 128 ALA A O 1
ATOM 933 N N . ALA A 1 129 ? 9.461 2.602 15.578 1.00 85.62 129 ALA A N 1
ATOM 934 C CA . ALA A 1 129 ? 10.526 2.355 14.618 1.00 85.62 129 ALA A CA 1
ATOM 935 C C . ALA A 1 129 ? 9.983 2.465 13.189 1.00 85.62 129 ALA A C 1
ATOM 937 O O . ALA A 1 129 ? 8.789 2.260 12.956 1.00 85.62 129 ALA A O 1
ATOM 938 N N . ASP A 1 130 ? 10.871 2.752 12.242 1.00 85.94 130 ASP A N 1
ATOM 939 C CA . ASP A 1 130 ? 10.555 2.828 10.817 1.00 85.94 130 ASP A CA 1
ATOM 940 C C . ASP A 1 130 ? 9.935 1.503 10.320 1.00 85.94 130 ASP A C 1
ATOM 942 O O . ASP A 1 130 ? 10.569 0.446 10.433 1.00 85.94 130 ASP A O 1
ATOM 946 N N . PRO A 1 131 ? 8.681 1.512 9.821 1.00 87.44 131 PRO A N 1
ATOM 947 C CA . PRO A 1 131 ? 8.034 0.318 9.289 1.00 87.44 131 PRO A CA 1
ATOM 948 C C . PRO A 1 131 ? 8.797 -0.285 8.111 1.00 87.44 131 PRO A C 1
ATOM 950 O O . PRO A 1 131 ? 9.186 0.421 7.182 1.00 87.44 131 PRO A O 1
ATOM 953 N N . ILE A 1 132 ? 8.921 -1.611 8.098 1.00 90.19 132 ILE A N 1
ATOM 954 C CA . ILE A 1 132 ? 9.388 -2.348 6.922 1.00 90.19 132 ILE A CA 1
ATOM 955 C C . ILE A 1 132 ? 8.159 -2.830 6.165 1.00 90.19 132 ILE A C 1
ATOM 957 O O . ILE A 1 132 ? 7.348 -3.599 6.690 1.00 90.19 132 ILE A O 1
ATOM 961 N N . CYS A 1 133 ? 8.033 -2.385 4.923 1.00 91.19 133 CYS A N 1
ATOM 962 C CA . CYS A 1 133 ? 7.008 -2.836 4.005 1.00 91.19 133 CYS A CA 1
ATOM 963 C C . CYS A 1 133 ? 7.603 -3.711 2.907 1.00 91.19 133 CYS A C 1
ATOM 965 O O . CYS A 1 133 ? 8.757 -3.561 2.521 1.00 91.19 133 CYS A O 1
ATOM 967 N N . THR A 1 134 ? 6.810 -4.645 2.404 1.00 94.31 134 THR A N 1
ATOM 968 C CA . THR A 1 134 ? 7.185 -5.578 1.347 1.00 94.31 134 THR A CA 1
ATOM 969 C C . THR A 1 134 ? 6.183 -5.464 0.215 1.00 94.31 134 THR A C 1
ATOM 971 O O . THR A 1 134 ? 4.985 -5.648 0.427 1.00 94.31 134 THR A O 1
ATOM 974 N N . TRP A 1 135 ? 6.694 -5.191 -0.978 1.00 93.19 135 TRP A N 1
ATOM 975 C CA . TRP A 1 135 ? 6.006 -5.444 -2.233 1.00 93.19 135 TRP A CA 1
ATOM 976 C C . TRP A 1 135 ? 6.211 -6.912 -2.597 1.00 93.19 135 TRP A C 1
ATOM 978 O O . TRP A 1 135 ? 7.352 -7.370 -2.647 1.00 93.19 135 TRP A O 1
ATOM 988 N N . ASP A 1 136 ? 5.126 -7.647 -2.820 1.00 96.38 136 ASP A N 1
ATOM 989 C CA . ASP A 1 136 ? 5.147 -9.066 -3.186 1.00 96.38 136 ASP A CA 1
ATOM 990 C C . ASP A 1 136 ? 4.239 -9.306 -4.394 1.00 96.38 136 ASP A C 1
ATOM 992 O O . ASP A 1 136 ? 3.015 -9.247 -4.280 1.00 96.38 136 ASP A O 1
ATOM 996 N N . ILE A 1 137 ? 4.833 -9.544 -5.562 1.00 94.69 137 ILE A N 1
ATOM 997 C CA . ILE A 1 137 ? 4.105 -9.875 -6.784 1.00 94.69 137 ILE A CA 1
ATOM 998 C C . ILE A 1 137 ? 3.732 -11.355 -6.731 1.00 94.69 137 ILE A C 1
ATOM 1000 O O . ILE A 1 137 ? 4.585 -12.241 -6.766 1.00 94.69 137 ILE A O 1
ATOM 1004 N N . THR A 1 138 ? 2.431 -11.612 -6.682 1.00 95.62 138 THR A N 1
ATOM 1005 C CA . THR A 1 138 ? 1.862 -12.957 -6.522 1.00 95.62 138 THR A CA 1
ATOM 1006 C C . THR A 1 138 ? 1.422 -13.589 -7.839 1.00 95.62 138 THR A C 1
ATOM 1008 O O . THR A 1 138 ? 1.381 -14.810 -7.944 1.00 95.62 138 THR A O 1
ATOM 1011 N N . SER A 1 139 ? 1.093 -12.771 -8.842 1.00 95.44 139 SER A N 1
ATOM 1012 C CA . SER A 1 139 ? 0.671 -13.213 -10.172 1.00 95.44 139 SER A CA 1
ATOM 1013 C C . SER A 1 139 ? 0.940 -12.111 -11.191 1.00 95.44 139 SER A C 1
ATOM 1015 O O . SER A 1 139 ? 0.860 -10.932 -10.858 1.00 95.44 139 SER A O 1
ATOM 1017 N N . MET A 1 140 ? 1.221 -12.473 -12.437 1.00 92.19 140 MET A N 1
ATOM 1018 C CA . MET A 1 140 ? 1.384 -11.531 -13.548 1.00 92.19 140 MET A CA 1
ATOM 1019 C C . MET A 1 140 ? 0.995 -12.196 -14.869 1.00 92.19 140 MET A C 1
ATOM 1021 O O . MET A 1 140 ? 0.960 -13.425 -14.943 1.00 92.19 140 MET A O 1
ATOM 1025 N N . ALA A 1 141 ? 0.669 -11.391 -15.881 1.00 91.06 141 ALA A N 1
ATOM 1026 C CA . ALA A 1 141 ? 0.514 -11.873 -17.253 1.00 91.06 141 ALA A CA 1
ATOM 1027 C C . ALA A 1 141 ? 1.799 -12.576 -17.735 1.00 91.06 141 ALA A C 1
ATOM 1029 O O . ALA A 1 141 ? 2.889 -12.224 -17.290 1.00 91.06 141 ALA A O 1
ATOM 1030 N N . GLU A 1 142 ? 1.676 -13.559 -18.630 1.00 89.94 142 GLU A N 1
ATOM 1031 C CA . GLU A 1 142 ? 2.800 -14.399 -19.083 1.00 89.94 142 GLU A CA 1
ATOM 1032 C C . GLU A 1 142 ? 3.915 -13.583 -19.760 1.00 89.94 142 GLU A C 1
ATOM 1034 O O . GLU A 1 142 ? 5.088 -13.939 -19.687 1.00 89.94 142 GLU A O 1
ATOM 1039 N N . GLU A 1 143 ? 3.552 -12.463 -20.382 1.00 87.88 143 GLU A N 1
ATOM 1040 C CA . GLU A 1 143 ? 4.466 -11.559 -21.078 1.00 87.88 143 GLU A CA 1
ATOM 1041 C C . GLU A 1 143 ? 5.179 -10.572 -20.144 1.00 87.88 143 GLU A C 1
ATOM 1043 O O . GLU A 1 143 ? 6.086 -9.866 -20.584 1.00 87.88 143 GLU A O 1
ATOM 1048 N N . LEU A 1 144 ? 4.770 -10.503 -18.874 1.00 87.31 144 LEU A N 1
ATOM 1049 C CA . LEU A 1 144 ? 5.426 -9.693 -17.857 1.00 87.31 144 LEU A CA 1
ATOM 1050 C C . LEU A 1 144 ? 6.440 -10.528 -17.084 1.00 87.31 144 LEU A C 1
ATOM 1052 O O . LEU A 1 144 ? 6.205 -11.682 -16.726 1.00 87.31 144 LEU A O 1
ATOM 1056 N N . THR A 1 145 ? 7.553 -9.896 -16.739 1.00 88.94 145 THR A N 1
ATOM 1057 C CA . THR A 1 145 ? 8.544 -10.449 -15.825 1.00 88.94 145 THR A CA 1
ATOM 1058 C C . THR A 1 145 ? 8.680 -9.564 -14.586 1.00 88.94 145 THR A C 1
ATOM 1060 O O . THR A 1 145 ? 8.348 -8.376 -14.610 1.00 88.94 145 THR A O 1
ATOM 1063 N N . PRO A 1 146 ? 9.247 -10.080 -13.481 1.00 89.25 146 PRO A N 1
ATOM 1064 C CA . PRO A 1 146 ? 9.539 -9.238 -12.327 1.00 89.25 146 PRO A CA 1
ATOM 1065 C C . PRO A 1 146 ? 10.474 -8.057 -12.644 1.00 89.25 146 PRO A C 1
ATOM 1067 O O . PRO A 1 146 ? 10.442 -7.061 -11.926 1.00 89.25 146 PRO A O 1
ATOM 1070 N N . ALA A 1 147 ? 11.282 -8.144 -13.710 1.00 88.12 147 ALA A N 1
ATOM 1071 C CA . ALA A 1 147 ? 12.153 -7.059 -14.165 1.00 88.12 147 ALA A CA 1
ATOM 1072 C C . ALA A 1 147 ? 11.376 -5.895 -14.802 1.00 88.12 147 ALA A C 1
ATOM 1074 O O . ALA A 1 147 ? 11.874 -4.771 -14.804 1.00 88.12 147 ALA A O 1
ATOM 1075 N N . ASP A 1 148 ? 10.174 -6.159 -15.318 1.00 83.00 148 ASP A N 1
ATOM 1076 C CA . ASP A 1 148 ? 9.279 -5.137 -15.866 1.00 83.00 148 ASP A CA 1
ATOM 1077 C C . ASP A 1 148 ? 8.530 -4.399 -14.753 1.00 83.00 148 ASP A C 1
ATOM 1079 O O . ASP A 1 148 ? 8.222 -3.224 -14.899 1.00 83.00 148 ASP A O 1
ATOM 1083 N N . ILE A 1 149 ? 8.254 -5.084 -13.635 1.00 86.12 149 ILE A N 1
ATOM 1084 C CA . ILE A 1 149 ? 7.312 -4.597 -12.619 1.00 86.12 149 ILE A CA 1
ATOM 1085 C C . ILE A 1 149 ? 8.010 -4.057 -11.373 1.00 86.12 149 ILE A C 1
ATOM 1087 O O . ILE A 1 149 ? 7.733 -2.961 -10.888 1.00 86.12 149 ILE A O 1
ATOM 1091 N N . MET A 1 150 ? 8.898 -4.862 -10.789 1.00 89.00 150 MET A N 1
ATOM 1092 C CA . MET A 1 150 ? 9.429 -4.576 -9.462 1.00 89.00 150 MET A CA 1
ATOM 1093 C C . MET A 1 150 ? 10.265 -3.286 -9.394 1.00 89.00 150 MET A C 1
ATOM 1095 O O . MET A 1 150 ? 10.184 -2.603 -8.369 1.00 89.00 150 MET A O 1
ATOM 1099 N N . PRO A 1 151 ? 11.039 -2.899 -10.428 1.00 88.56 151 PRO A N 1
ATOM 1100 C CA . PRO A 1 151 ? 11.730 -1.618 -10.403 1.00 88.56 151 PRO A CA 1
ATOM 1101 C C . PRO A 1 151 ? 10.787 -0.421 -10.215 1.00 88.56 151 PRO A C 1
ATOM 1103 O O . PRO A 1 151 ? 11.124 0.481 -9.453 1.00 88.56 151 PRO A O 1
ATOM 1106 N N . ASP A 1 152 ? 9.587 -0.435 -10.799 1.00 82.75 152 ASP A N 1
ATOM 1107 C CA . ASP A 1 152 ? 8.623 0.662 -10.632 1.00 82.75 152 ASP A CA 1
ATOM 1108 C C . ASP A 1 152 ? 8.047 0.702 -9.214 1.00 82.75 152 ASP A C 1
ATOM 1110 O O . ASP A 1 152 ? 7.893 1.767 -8.617 1.00 82.75 152 ASP A O 1
ATOM 1114 N N . LEU A 1 153 ? 7.776 -0.469 -8.634 1.00 85.88 153 LEU A N 1
ATOM 1115 C CA . LEU A 1 153 ? 7.277 -0.567 -7.262 1.00 85.88 153 LEU A CA 1
ATOM 1116 C C . LEU A 1 153 ? 8.328 -0.146 -6.229 1.00 85.88 153 LEU A C 1
ATOM 1118 O O . LEU A 1 153 ? 7.987 0.431 -5.200 1.00 85.88 153 LEU A O 1
ATOM 1122 N N . ARG A 1 154 ? 9.607 -0.448 -6.478 1.00 88.44 154 ARG A N 1
ATOM 1123 C CA . ARG A 1 154 ? 10.673 -0.316 -5.479 1.00 88.44 154 ARG A CA 1
ATOM 1124 C C . ARG A 1 154 ? 11.548 0.918 -5.651 1.00 88.44 154 ARG A C 1
ATOM 1126 O O . ARG A 1 154 ? 11.972 1.492 -4.648 1.00 88.44 154 ARG A O 1
ATOM 1133 N N . CYS A 1 155 ? 11.891 1.290 -6.879 1.00 88.00 155 CYS A N 1
ATOM 1134 C CA . CYS A 1 155 ? 12.892 2.325 -7.121 1.00 88.00 155 CYS A CA 1
ATOM 1135 C C . CYS A 1 155 ? 12.331 3.737 -6.980 1.00 88.00 155 CYS A C 1
ATOM 1137 O O . CYS A 1 155 ? 13.103 4.649 -6.716 1.00 88.00 155 CYS A O 1
ATOM 1139 N N . PHE A 1 156 ? 11.013 3.917 -7.071 1.00 83.25 156 PHE A N 1
ATOM 1140 C CA . PHE A 1 156 ? 10.345 5.190 -6.773 1.00 83.25 156 PHE A CA 1
ATOM 1141 C C . PHE A 1 156 ? 10.059 5.405 -5.282 1.00 83.25 156 PHE A C 1
ATOM 1143 O O . PHE A 1 156 ? 9.330 6.326 -4.912 1.00 83.25 156 PHE A O 1
ATOM 1150 N N . GLU A 1 157 ? 10.629 4.569 -4.418 1.00 83.94 157 GLU A N 1
ATOM 1151 C CA . GLU A 1 157 ? 10.481 4.714 -2.978 1.00 83.94 157 GLU A CA 1
ATOM 1152 C C . GLU A 1 157 ? 11.466 5.730 -2.390 1.00 83.94 157 GLU A C 1
ATOM 1154 O O . GLU A 1 157 ? 12.557 5.956 -2.919 1.00 83.94 157 GLU A O 1
ATOM 1159 N N . GLU A 1 158 ? 11.056 6.360 -1.287 1.00 77.38 158 GLU A N 1
ATOM 1160 C CA . GLU A 1 158 ? 11.722 7.523 -0.677 1.00 77.38 158 GLU A CA 1
ATOM 1161 C C . GLU A 1 158 ? 13.187 7.277 -0.285 1.00 77.38 158 GLU A C 1
ATOM 1163 O O . GLU A 1 158 ? 14.024 8.180 -0.307 1.00 77.38 158 GLU A O 1
ATOM 1168 N N . ASP A 1 159 ? 13.527 6.029 0.013 1.00 81.75 159 ASP A N 1
ATOM 1169 C CA . ASP A 1 159 ? 14.885 5.618 0.342 1.00 81.75 159 ASP A CA 1
ATOM 1170 C C . ASP A 1 159 ? 15.806 5.506 -0.891 1.00 81.75 159 ASP A C 1
ATOM 1172 O O . ASP A 1 159 ? 17.023 5.397 -0.741 1.00 81.75 159 ASP A O 1
ATOM 1176 N N . ILE A 1 160 ? 15.253 5.570 -2.109 1.00 85.69 160 ILE A N 1
ATOM 1177 C CA . ILE A 1 160 ? 15.989 5.522 -3.381 1.00 85.69 160 ILE A CA 1
ATOM 1178 C C . ILE A 1 160 ? 15.963 6.873 -4.093 1.00 85.69 160 ILE A C 1
ATOM 1180 O O . ILE A 1 160 ? 17.017 7.448 -4.366 1.00 85.69 160 ILE A O 1
ATOM 1184 N N . VAL A 1 161 ? 14.775 7.388 -4.419 1.00 82.06 161 VAL A N 1
ATOM 1185 C CA . VAL A 1 161 ? 14.623 8.623 -5.216 1.00 82.06 161 VAL A CA 1
ATOM 1186 C C . VAL A 1 161 ? 14.817 9.898 -4.406 1.00 82.06 161 VAL A C 1
ATOM 1188 O O . VAL A 1 161 ? 14.927 10.975 -4.993 1.00 82.06 161 VAL A O 1
ATOM 1191 N N . GLY A 1 162 ? 14.930 9.789 -3.084 1.00 76.06 162 GLY A N 1
ATOM 1192 C CA . GLY A 1 162 ? 15.047 10.914 -2.166 1.00 76.06 162 GLY A CA 1
ATOM 1193 C C . GLY A 1 162 ? 13.768 11.126 -1.355 1.00 76.06 162 GLY A C 1
ATOM 1194 O O . GLY A 1 162 ? 12.780 10.426 -1.572 1.00 76.06 162 GLY A O 1
ATOM 1195 N N . PRO A 1 163 ? 13.774 12.093 -0.420 1.00 72.75 163 PRO A N 1
ATOM 1196 C CA . PRO A 1 163 ? 12.675 12.293 0.521 1.00 72.75 163 PRO A CA 1
ATOM 1197 C C . PRO A 1 163 ? 11.345 12.458 -0.211 1.00 72.75 163 PRO A C 1
ATOM 1199 O O . PRO A 1 163 ? 11.309 12.947 -1.340 1.00 72.75 163 PRO A O 1
ATOM 1202 N N . ALA A 1 164 ? 10.240 12.090 0.431 1.00 65.88 164 ALA A N 1
ATOM 1203 C CA . ALA A 1 164 ? 8.934 12.048 -0.219 1.00 65.88 164 ALA A CA 1
ATOM 1204 C C . ALA A 1 164 ? 8.517 13.387 -0.870 1.00 65.88 164 ALA A C 1
ATOM 1206 O O . ALA A 1 164 ? 7.933 13.387 -1.953 1.00 65.88 164 ALA A O 1
ATOM 1207 N N . SER A 1 165 ? 8.937 14.530 -0.307 1.00 64.56 165 SER A N 1
ATOM 1208 C CA . SER A 1 165 ? 8.797 15.853 -0.939 1.00 64.56 165 SER A CA 1
ATOM 1209 C C . SER A 1 165 ? 9.408 15.913 -2.343 1.00 64.56 165 SER A C 1
ATOM 1211 O O . SER A 1 165 ? 8.819 16.470 -3.264 1.00 64.56 165 SER A O 1
ATOM 1213 N N . ASN A 1 166 ? 10.580 15.313 -2.534 1.00 70.25 166 ASN A N 1
ATOM 1214 C CA . ASN A 1 166 ? 11.256 15.259 -3.823 1.00 70.25 166 ASN A CA 1
ATOM 1215 C C . ASN A 1 166 ? 10.552 14.297 -4.779 1.00 70.25 166 ASN A C 1
ATOM 1217 O O . ASN A 1 166 ? 10.492 14.570 -5.974 1.00 70.25 166 ASN A O 1
ATOM 1221 N N . VAL A 1 167 ? 9.998 13.195 -4.267 1.00 67.00 167 VAL A N 1
ATOM 1222 C CA . VAL A 1 167 ? 9.181 12.271 -5.067 1.00 67.00 167 VAL A CA 1
ATOM 1223 C C . VAL A 1 167 ? 7.955 12.989 -5.620 1.00 67.00 167 VAL A C 1
ATOM 1225 O O . VAL A 1 167 ? 7.706 12.911 -6.822 1.00 67.00 167 VAL A O 1
ATOM 1228 N N . PHE A 1 168 ? 7.259 13.740 -4.763 1.00 64.62 168 PHE A N 1
ATOM 1229 C CA . PHE A 1 168 ? 6.076 14.525 -5.107 1.00 64.62 168 PHE A CA 1
ATOM 1230 C C . PHE A 1 168 ? 6.369 15.594 -6.166 1.00 64.62 168 PHE A C 1
ATOM 1232 O O . PHE A 1 168 ? 5.709 15.645 -7.199 1.00 64.62 168 PHE A O 1
ATOM 1239 N N . TYR A 1 169 ? 7.408 16.408 -5.960 1.00 67.12 169 TYR A N 1
ATOM 1240 C CA . TYR A 1 169 ? 7.787 17.460 -6.911 1.00 67.12 169 TYR A CA 1
ATOM 1241 C C . TYR A 1 169 ? 8.588 16.950 -8.118 1.00 67.12 169 TYR A C 1
ATOM 1243 O O . TYR A 1 169 ? 9.148 17.757 -8.858 1.00 67.12 169 TYR A O 1
ATOM 1251 N N . GLN A 1 170 ? 8.675 15.629 -8.313 1.00 72.12 170 GLN A N 1
ATOM 1252 C CA . GLN A 1 170 ? 9.454 14.990 -9.382 1.00 72.12 170 GLN A CA 1
ATOM 1253 C C . GLN A 1 170 ? 10.937 15.412 -9.408 1.00 72.12 170 GLN A C 1
ATOM 1255 O O . GLN A 1 170 ? 11.621 15.343 -10.427 1.00 72.12 170 GLN A O 1
ATOM 1260 N N . GLN A 1 171 ? 11.470 15.830 -8.259 1.00 79.44 171 GLN A N 1
ATOM 1261 C CA . GLN A 1 171 ? 12.867 16.217 -8.050 1.00 79.44 171 GLN A CA 1
ATOM 1262 C C . GLN A 1 171 ? 13.706 14.999 -7.663 1.00 79.44 171 GLN A C 1
ATOM 1264 O O . GLN A 1 171 ? 14.409 14.983 -6.650 1.00 79.44 171 GLN A O 1
ATOM 1269 N N . TRP A 1 172 ? 13.581 13.937 -8.450 1.00 81.94 172 TRP A N 1
ATOM 1270 C CA . TRP A 1 172 ? 14.167 12.649 -8.124 1.00 81.94 172 TRP A CA 1
ATOM 1271 C C . TRP A 1 172 ? 15.691 12.698 -8.163 1.00 81.94 172 TRP A C 1
ATOM 1273 O O . TRP A 1 172 ? 16.302 13.316 -9.039 1.00 81.94 172 TRP A O 1
ATOM 1283 N N . ASN A 1 173 ? 16.321 11.951 -7.262 1.00 85.50 173 ASN A N 1
ATOM 1284 C CA . ASN A 1 173 ? 17.714 11.572 -7.415 1.00 85.50 173 ASN A CA 1
ATOM 1285 C C . ASN A 1 173 ? 17.833 10.573 -8.576 1.00 85.50 173 ASN A C 1
ATOM 1287 O O . ASN A 1 173 ? 17.790 9.355 -8.395 1.00 85.50 173 ASN A O 1
ATOM 1291 N N . THR A 1 174 ? 17.967 11.104 -9.790 1.00 85.06 174 THR A N 1
ATOM 1292 C CA . THR A 1 174 ? 18.004 10.323 -11.034 1.00 85.06 174 THR A CA 1
ATOM 1293 C C . THR A 1 174 ? 19.164 9.328 -11.079 1.00 85.06 174 THR A C 1
ATOM 1295 O O . THR A 1 174 ? 19.030 8.265 -11.686 1.00 85.06 174 THR A O 1
ATOM 1298 N N . ALA A 1 175 ? 20.280 9.615 -10.398 1.00 88.12 175 ALA A N 1
ATOM 1299 C CA . ALA A 1 175 ? 21.411 8.697 -10.289 1.00 88.12 175 ALA A CA 1
ATOM 1300 C C . ALA A 1 175 ? 21.064 7.467 -9.434 1.00 88.12 175 ALA A C 1
ATOM 1302 O O . ALA A 1 175 ? 21.287 6.336 -9.871 1.00 88.12 175 ALA A O 1
ATOM 1303 N N . SER A 1 176 ? 20.469 7.670 -8.252 1.00 90.12 176 SER A N 1
ATOM 1304 C CA . SER A 1 176 ? 19.994 6.572 -7.398 1.00 90.12 176 SER A CA 1
ATOM 1305 C C . SER A 1 176 ? 18.891 5.762 -8.073 1.00 90.12 176 SER A C 1
ATOM 1307 O O . SER A 1 176 ? 18.928 4.532 -8.040 1.00 90.12 176 SER A O 1
ATOM 1309 N N . LEU A 1 177 ? 17.955 6.443 -8.742 1.00 87.88 177 LEU A N 1
ATOM 1310 C CA . LEU A 1 177 ? 16.882 5.815 -9.508 1.00 87.88 177 LEU A CA 1
ATOM 1311 C C . LEU A 1 177 ? 17.450 4.895 -10.594 1.00 87.88 177 LEU A C 1
ATOM 1313 O O . LEU A 1 177 ? 17.155 3.704 -10.613 1.00 87.88 177 LEU A O 1
ATOM 1317 N N . SER A 1 178 ? 18.331 5.422 -11.450 1.00 88.38 178 SER A N 1
ATOM 1318 C CA . SER A 1 178 ? 18.980 4.662 -12.525 1.00 88.38 178 SER A CA 1
ATOM 1319 C C . SER A 1 178 ? 19.782 3.465 -11.998 1.00 88.38 178 SER A C 1
ATOM 1321 O O . SER A 1 178 ? 19.707 2.365 -12.554 1.00 88.38 178 SER A O 1
ATO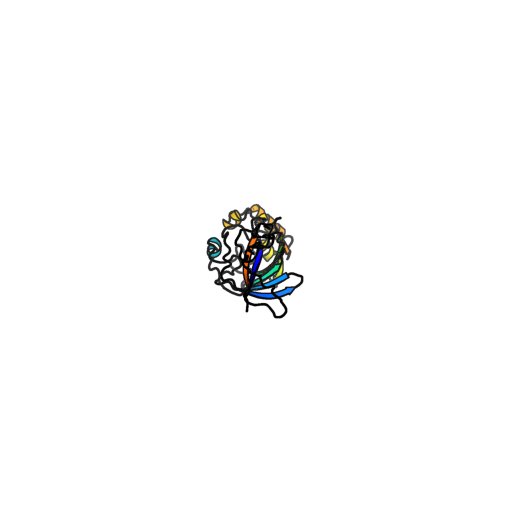M 1323 N N . SER A 1 179 ? 20.501 3.649 -10.886 1.00 91.81 179 SER A N 1
ATOM 1324 C CA . SER A 1 179 ? 21.247 2.579 -10.215 1.00 91.81 179 SER A CA 1
ATOM 1325 C C . SER A 1 179 ? 20.323 1.469 -9.699 1.00 91.81 179 SER A C 1
ATOM 1327 O O . SER A 1 179 ? 20.557 0.291 -9.976 1.00 91.81 179 SER A O 1
ATOM 1329 N N . CYS A 1 180 ? 19.231 1.835 -9.020 1.00 92.12 180 CYS A N 1
ATOM 1330 C CA . CYS A 1 180 ? 18.232 0.885 -8.534 1.00 92.12 180 CYS A CA 1
ATOM 1331 C C . CYS A 1 180 ? 17.610 0.101 -9.690 1.00 92.12 180 CYS A C 1
ATOM 1333 O O . CYS A 1 180 ? 17.640 -1.128 -9.693 1.00 92.12 180 CYS A O 1
ATOM 1335 N N . PHE A 1 181 ? 17.143 0.805 -10.721 1.00 90.00 181 PHE A N 1
ATOM 1336 C CA . PHE A 1 181 ? 16.571 0.194 -11.913 1.00 90.00 181 PHE A CA 1
ATOM 1337 C C . PHE A 1 181 ? 17.533 -0.804 -12.562 1.00 90.00 181 PHE A C 1
ATOM 1339 O O . PHE A 1 181 ? 17.135 -1.921 -12.890 1.00 90.00 181 PHE A O 1
ATOM 1346 N N . SER A 1 182 ? 18.800 -0.421 -12.730 1.00 89.88 182 SER A N 1
ATOM 1347 C CA . SER A 1 182 ? 19.828 -1.284 -13.320 1.00 89.88 182 SER A CA 1
ATOM 1348 C C . SER A 1 182 ? 20.066 -2.535 -12.471 1.00 89.88 182 SER A C 1
ATOM 1350 O O . SER A 1 182 ? 20.083 -3.645 -12.999 1.00 89.88 182 SER A O 1
ATOM 1352 N N . SER A 1 183 ? 20.182 -2.370 -11.151 1.00 91.38 183 SER A N 1
ATOM 1353 C CA . SER A 1 183 ? 20.381 -3.467 -10.198 1.00 91.38 183 SER A CA 1
ATOM 1354 C C . SER A 1 183 ? 19.215 -4.462 -10.205 1.00 91.38 183 SER A C 1
ATOM 1356 O O . SER A 1 183 ? 19.417 -5.668 -10.351 1.00 91.38 183 SER A O 1
ATOM 1358 N N . MET A 1 184 ? 17.980 -3.960 -10.132 1.00 89.25 184 MET A N 1
ATOM 1359 C CA . MET A 1 184 ? 16.778 -4.797 -10.103 1.00 89.25 184 MET A CA 1
ATOM 1360 C C . MET A 1 184 ? 16.496 -5.481 -11.441 1.00 89.25 184 MET A C 1
ATOM 1362 O O . MET A 1 184 ? 15.977 -6.592 -11.460 1.00 89.25 184 MET A O 1
ATOM 1366 N N . SER A 1 185 ? 16.886 -4.859 -12.556 1.00 86.50 185 SER A N 1
ATOM 1367 C CA . SER A 1 185 ? 16.815 -5.504 -13.874 1.00 86.50 185 SER A CA 1
ATOM 1368 C C . SER A 1 185 ? 17.848 -6.624 -14.010 1.00 86.50 185 SER A C 1
ATOM 1370 O O . SER A 1 185 ? 17.577 -7.639 -14.642 1.00 86.50 185 SER A O 1
ATOM 1372 N N . ALA A 1 186 ? 19.034 -6.453 -13.415 1.00 88.25 186 ALA A N 1
ATOM 1373 C CA . ALA A 1 186 ? 20.091 -7.459 -13.439 1.00 88.25 186 ALA A CA 1
ATOM 1374 C C . ALA A 1 186 ? 19.787 -8.661 -12.530 1.00 88.25 186 ALA A C 1
ATOM 1376 O O . ALA A 1 186 ? 20.206 -9.776 -12.836 1.00 88.25 186 ALA A O 1
ATOM 1377 N N . THR A 1 187 ? 19.060 -8.449 -11.426 1.00 92.44 187 THR A N 1
ATOM 1378 C CA . THR A 1 187 ? 18.626 -9.515 -10.505 1.00 92.44 187 THR A CA 1
ATOM 1379 C C . THR A 1 187 ? 17.121 -9.408 -10.223 1.00 92.44 187 THR A C 1
ATOM 1381 O O . THR A 1 187 ? 16.726 -8.888 -9.174 1.00 92.44 187 THR A O 1
ATOM 1384 N N . PRO A 1 188 ? 16.264 -9.880 -11.147 1.00 89.19 188 PRO A N 1
ATOM 1385 C CA . PRO A 1 188 ? 14.817 -9.762 -11.010 1.00 89.19 188 PRO A CA 1
ATOM 1386 C C . PRO A 1 188 ? 14.286 -10.527 -9.797 1.00 89.19 188 PRO A C 1
ATOM 1388 O O . PRO A 1 188 ? 14.705 -11.649 -9.513 1.00 89.19 188 PRO A O 1
ATOM 1391 N N . THR A 1 189 ? 13.321 -9.933 -9.099 1.00 94.88 189 THR A N 1
ATOM 1392 C CA . THR A 1 189 ? 12.694 -10.519 -7.909 1.00 94.88 189 THR A CA 1
ATOM 1393 C C . THR A 1 189 ? 11.213 -10.182 -7.865 1.00 94.88 189 THR A C 1
ATOM 1395 O O . THR A 1 189 ? 10.806 -9.073 -8.203 1.00 94.88 189 THR A O 1
ATOM 1398 N N . THR A 1 190 ? 10.400 -11.129 -7.405 1.00 94.94 190 THR A N 1
ATOM 1399 C CA . THR A 1 190 ? 8.978 -10.898 -7.126 1.00 94.94 190 THR A CA 1
ATOM 1400 C C . THR A 1 190 ? 8.749 -10.201 -5.792 1.00 94.94 190 THR A C 1
ATOM 1402 O O . THR A 1 190 ? 7.632 -9.763 -5.536 1.00 94.94 190 THR A O 1
ATOM 1405 N N . LYS A 1 191 ? 9.784 -10.058 -4.952 1.00 96.31 191 LYS A N 1
ATOM 1406 C CA . LYS A 1 191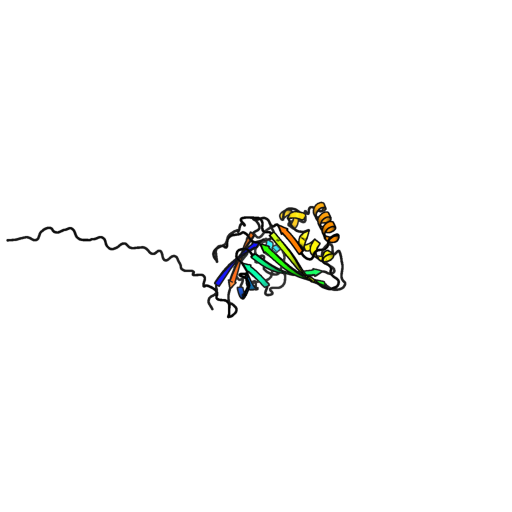 ? 9.691 -9.375 -3.658 1.00 96.31 191 LYS A CA 1
ATOM 1407 C C . LYS A 1 191 ? 10.738 -8.292 -3.490 1.00 96.31 191 LYS A C 1
ATOM 1409 O O . LYS A 1 191 ? 11.916 -8.531 -3.757 1.00 96.31 191 LYS A O 1
ATOM 1414 N N . ALA A 1 192 ? 10.327 -7.148 -2.958 1.00 94.19 192 ALA A N 1
ATOM 1415 C CA . ALA A 1 192 ? 11.239 -6.097 -2.535 1.00 94.19 192 ALA A CA 1
ATOM 1416 C C . ALA A 1 192 ? 10.750 -5.432 -1.249 1.00 94.19 192 ALA A C 1
ATOM 1418 O O . ALA A 1 192 ? 9.556 -5.191 -1.072 1.00 94.19 192 ALA A O 1
ATOM 1419 N N . THR A 1 193 ? 11.686 -5.122 -0.357 1.00 92.75 193 THR A N 1
ATOM 1420 C CA . THR A 1 193 ? 11.400 -4.409 0.888 1.00 92.75 193 THR A CA 1
ATOM 1421 C C . THR A 1 193 ? 11.691 -2.924 0.741 1.00 92.75 193 THR A C 1
ATOM 1423 O O . THR A 1 193 ? 12.712 -2.549 0.161 1.00 92.75 193 THR A O 1
ATOM 1426 N N . VAL A 1 194 ? 10.834 -2.099 1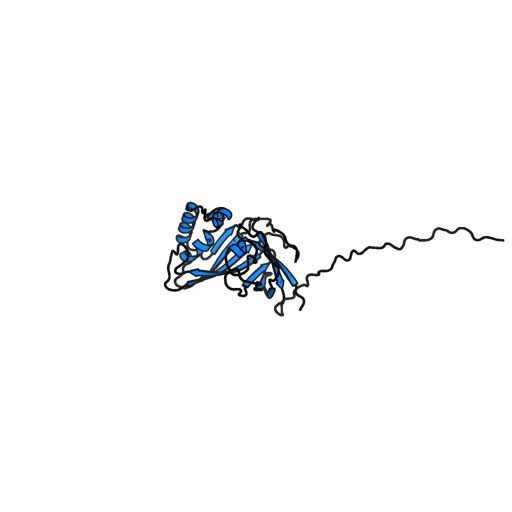.328 1.00 88.31 194 VAL A N 1
ATOM 1427 C CA . VAL A 1 194 ? 11.002 -0.656 1.500 1.00 88.31 194 VAL A CA 1
ATOM 1428 C C . VAL A 1 194 ? 10.876 -0.324 2.981 1.00 88.31 194 VAL A C 1
ATOM 1430 O O . VAL A 1 194 ? 10.016 -0.870 3.673 1.00 88.31 194 VAL A O 1
ATOM 1433 N N . THR A 1 195 ? 11.726 0.571 3.465 1.00 86.44 195 THR A N 1
ATOM 1434 C CA . THR A 1 195 ? 11.610 1.125 4.815 1.00 86.44 195 THR A CA 1
ATOM 1435 C C . THR A 1 195 ? 10.899 2.467 4.720 1.00 86.44 195 THR A C 1
ATOM 1437 O O . THR A 1 195 ? 11.291 3.305 3.913 1.00 86.44 195 THR A O 1
ATOM 1440 N N . ARG A 1 196 ? 9.843 2.653 5.513 1.00 82.44 196 ARG A N 1
ATOM 1441 C CA . ARG A 1 196 ? 9.087 3.908 5.603 1.00 82.44 196 ARG A CA 1
ATOM 1442 C C . ARG A 1 196 ? 9.499 4.667 6.849 1.00 82.44 196 ARG A C 1
ATOM 1444 O O . ARG A 1 196 ? 9.691 4.047 7.893 1.00 82.44 196 ARG A O 1
ATOM 1451 N N . HIS A 1 197 ? 9.548 5.990 6.787 1.00 81.75 197 HIS A N 1
ATOM 1452 C CA . HIS A 1 197 ? 9.775 6.772 7.999 1.00 81.75 197 HIS A CA 1
ATOM 1453 C C . HIS A 1 197 ? 8.644 6.597 9.023 1.00 81.75 197 HIS A C 1
ATOM 1455 O O . HIS A 1 197 ? 7.454 6.587 8.706 1.00 81.75 197 HIS A O 1
ATOM 1461 N N . SER A 1 198 ? 9.021 6.482 10.293 1.00 81.44 198 SER A N 1
ATOM 1462 C CA . SER A 1 198 ? 8.117 6.328 11.440 1.00 81.44 198 SER A CA 1
ATOM 1463 C C . SER A 1 198 ? 7.135 7.491 11.633 1.00 81.44 198 SER A C 1
ATOM 1465 O O . SER A 1 198 ? 6.079 7.301 12.244 1.00 81.44 198 SER A O 1
ATOM 1467 N N . THR A 1 199 ? 7.440 8.670 11.084 1.00 78.56 199 THR A N 1
ATOM 1468 C CA . THR A 1 199 ? 6.553 9.845 11.026 1.00 78.56 199 THR A CA 1
ATOM 1469 C C . THR A 1 199 ? 5.457 9.724 9.966 1.00 78.56 199 THR A C 1
ATOM 1471 O O . THR A 1 199 ? 4.457 10.439 10.048 1.00 78.56 199 THR A O 1
ATOM 1474 N N . ASN A 1 200 ? 5.582 8.773 9.033 1.00 76.19 200 ASN A N 1
ATOM 1475 C CA . ASN A 1 200 ? 4.680 8.585 7.887 1.00 76.19 200 ASN A CA 1
ATOM 1476 C C . ASN A 1 200 ? 3.556 7.595 8.206 1.00 76.19 200 ASN A C 1
ATOM 1478 O O . ASN A 1 200 ? 2.823 7.153 7.322 1.00 76.19 200 ASN A O 1
ATOM 1482 N N . VAL A 1 201 ? 3.407 7.210 9.474 1.00 76.69 201 VAL A N 1
ATOM 1483 C CA . VAL A 1 201 ? 2.314 6.345 9.908 1.00 76.69 201 VAL A CA 1
ATOM 1484 C C . VAL A 1 201 ? 1.087 7.197 10.222 1.00 76.69 201 VAL A C 1
ATOM 1486 O O . VAL A 1 201 ? 1.168 8.275 10.811 1.00 76.69 201 VAL A O 1
ATOM 1489 N N . ARG A 1 202 ? -0.084 6.735 9.795 1.00 76.94 202 ARG A N 1
ATOM 1490 C CA . ARG A 1 202 ? -1.376 7.399 9.998 1.00 76.94 202 ARG A CA 1
ATOM 1491 C C . ARG A 1 202 ? -2.393 6.377 10.497 1.00 76.94 202 ARG A C 1
ATOM 1493 O O . ARG A 1 202 ? -2.286 5.196 10.172 1.00 76.94 202 ARG A O 1
ATOM 1500 N N . TYR A 1 203 ? -3.379 6.812 11.284 1.00 74.19 203 TYR A N 1
ATOM 1501 C CA . TYR A 1 203 ? -4.525 5.963 11.616 1.00 74.19 203 TYR A CA 1
ATOM 1502 C C . TYR A 1 203 ? -5.622 6.150 10.594 1.00 74.19 203 TYR A C 1
ATOM 1504 O O . TYR A 1 203 ? -6.028 7.270 10.286 1.00 74.19 203 TYR A O 1
ATOM 1512 N N . TRP A 1 204 ? -6.158 5.030 10.143 1.00 76.81 204 TRP A N 1
ATOM 1513 C CA . TRP A 1 204 ? -7.357 5.011 9.342 1.00 76.81 204 TRP A CA 1
ATOM 1514 C C . TRP A 1 204 ? -8.484 4.346 10.117 1.00 76.81 204 TRP A C 1
ATOM 1516 O O . TRP A 1 204 ? -8.258 3.412 10.885 1.00 76.81 204 TRP A O 1
ATOM 1526 N N . THR A 1 205 ? -9.691 4.882 9.965 1.00 77.50 205 THR A N 1
ATOM 1527 C CA . THR A 1 205 ? -10.858 4.484 10.747 1.00 77.50 205 THR A CA 1
ATOM 1528 C C . THR A 1 205 ? -12.019 4.139 9.827 1.00 77.50 205 THR A C 1
ATOM 1530 O O . THR A 1 205 ? -12.314 4.881 8.893 1.00 77.50 205 THR A O 1
ATOM 1533 N N . VAL A 1 206 ? -12.684 3.021 10.117 1.00 78.75 206 VAL A N 1
ATOM 1534 C CA . VAL A 1 206 ? -13.819 2.493 9.354 1.00 78.75 206 VAL A CA 1
ATOM 1535 C C . VAL A 1 206 ? -14.993 2.235 10.279 1.00 78.75 206 VAL A C 1
ATOM 1537 O O . VAL A 1 206 ? -14.844 1.643 11.350 1.00 78.75 206 VAL A O 1
ATOM 1540 N N . THR A 1 207 ? -16.184 2.637 9.837 1.00 83.56 207 THR A N 1
ATOM 1541 C CA . THR A 1 207 ? -17.436 2.240 10.480 1.00 83.56 207 THR A CA 1
ATOM 1542 C C . THR A 1 207 ? -17.833 0.856 9.981 1.00 83.56 207 THR A C 1
ATOM 1544 O O . THR A 1 207 ? -18.338 0.682 8.875 1.00 83.56 207 THR A O 1
ATOM 1547 N N . VAL A 1 208 ? -17.613 -0.158 10.801 1.00 81.50 208 VAL A N 1
ATOM 1548 C CA . VAL A 1 208 ? -18.016 -1.527 10.503 1.00 81.50 208 VAL A CA 1
ATOM 1549 C C . VAL A 1 208 ? -19.526 -1.656 10.687 1.00 81.50 208 VAL A C 1
ATOM 1551 O O . VAL A 1 208 ? -20.048 -1.474 11.789 1.00 81.50 208 VAL A O 1
ATOM 1554 N N . THR A 1 209 ? -20.229 -1.960 9.599 1.00 81.38 209 THR A N 1
ATOM 1555 C CA . THR A 1 209 ? -21.691 -2.111 9.542 1.00 81.38 209 THR A CA 1
ATOM 1556 C C . THR A 1 209 ? -22.135 -3.573 9.570 1.00 81.38 209 THR A C 1
ATOM 1558 O O . THR A 1 209 ? -23.311 -3.843 9.818 1.00 81.38 209 THR A O 1
ATOM 1561 N N . GLY A 1 210 ? -21.202 -4.514 9.398 1.00 77.88 210 GLY A N 1
ATOM 1562 C CA . GLY A 1 210 ? -21.450 -5.950 9.479 1.00 77.88 210 GLY A CA 1
ATOM 1563 C C . GLY A 1 210 ? -20.184 -6.773 9.726 1.00 77.88 210 GLY A C 1
ATOM 1564 O O . GLY A 1 210 ? -19.060 -6.288 9.602 1.00 77.88 210 GLY A O 1
ATOM 1565 N N . ALA A 1 211 ? -20.367 -8.045 10.061 1.00 78.81 211 ALA A N 1
ATOM 1566 C CA . ALA A 1 211 ? -19.298 -9.034 10.140 1.00 78.81 211 ALA A CA 1
ATOM 1567 C C . ALA A 1 211 ? -19.821 -10.392 9.659 1.00 78.81 211 ALA A C 1
ATOM 1569 O O . ALA A 1 211 ? -21.014 -10.676 9.794 1.00 78.81 211 ALA A O 1
ATOM 1570 N N . ALA A 1 212 ? -18.941 -11.223 9.098 1.00 78.31 212 ALA A N 1
ATOM 1571 C CA . ALA A 1 212 ? -19.246 -12.616 8.802 1.00 78.31 212 ALA A CA 1
ATOM 1572 C C . ALA A 1 212 ? -19.696 -13.346 10.079 1.00 78.31 212 ALA A C 1
ATOM 1574 O O . ALA A 1 212 ? -19.243 -13.020 11.175 1.00 78.31 212 ALA A O 1
ATOM 1575 N N . ALA A 1 213 ? -20.584 -14.334 9.937 1.00 66.44 213 ALA A N 1
ATOM 1576 C CA . ALA A 1 213 ? -21.297 -14.963 11.057 1.00 66.44 213 ALA A CA 1
ATOM 1577 C C . ALA A 1 213 ? -20.384 -15.545 12.157 1.00 66.44 213 ALA A C 1
ATOM 1579 O O . ALA A 1 213 ? -20.799 -15.647 13.308 1.00 66.44 213 ALA A O 1
ATOM 1580 N N . GLU A 1 214 ? -19.147 -15.903 11.812 1.00 64.31 214 GLU A N 1
ATOM 1581 C CA . GLU A 1 214 ? -18.164 -16.505 12.720 1.00 64.31 214 GLU A CA 1
ATOM 1582 C C . GLU A 1 214 ? -17.263 -15.471 13.420 1.00 64.31 214 GLU A C 1
ATOM 1584 O O . GLU A 1 214 ? -16.480 -15.813 14.305 1.00 64.31 214 GLU A O 1
ATOM 1589 N N . VAL A 1 215 ? -17.377 -14.188 13.062 1.00 66.12 215 VAL A N 1
ATOM 1590 C CA . VAL A 1 215 ? -16.588 -13.107 13.653 1.00 66.12 215 VAL A CA 1
ATOM 1591 C C . VAL A 1 215 ? -17.395 -12.420 14.748 1.00 66.12 215 VAL A C 1
ATOM 1593 O O . VAL A 1 215 ? -18.388 -11.739 14.497 1.00 66.12 215 VAL A O 1
ATOM 1596 N N . THR A 1 216 ? -16.926 -12.544 15.989 1.00 60.59 216 THR A N 1
ATOM 1597 C CA . THR A 1 216 ? -17.494 -11.795 17.114 1.00 60.59 216 THR A CA 1
ATOM 1598 C C . THR A 1 216 ? -16.786 -10.451 17.233 1.00 60.59 216 THR A C 1
ATOM 1600 O O . THR A 1 216 ? -15.644 -10.377 17.683 1.00 60.59 216 THR A O 1
ATOM 1603 N N . LEU A 1 217 ? -17.470 -9.374 16.845 1.00 59.00 217 LEU A N 1
ATOM 1604 C CA . LEU A 1 217 ? -17.004 -8.024 17.144 1.00 59.00 217 LEU A CA 1
ATOM 1605 C C . LEU A 1 217 ? -17.247 -7.757 18.623 1.00 59.00 217 LEU A C 1
ATOM 1607 O O . LEU A 1 217 ? -18.392 -7.784 19.076 1.00 59.00 217 LEU A O 1
ATOM 1611 N N . GLN A 1 218 ? -16.187 -7.489 19.385 1.00 51.97 218 GLN A N 1
ATOM 1612 C CA . GLN A 1 218 ? -16.402 -6.909 20.702 1.00 51.97 218 GLN A CA 1
ATOM 1613 C C . GLN A 1 218 ? -17.025 -5.524 20.502 1.00 51.97 218 GLN A C 1
ATOM 1615 O O . GLN A 1 218 ? -16.442 -4.706 19.785 1.00 51.97 218 GLN A O 1
ATOM 1620 N N . PRO A 1 219 ? -18.196 -5.237 21.095 1.00 43.28 219 PRO A N 1
ATOM 1621 C CA . PRO A 1 219 ? -18.730 -3.890 21.062 1.00 43.28 219 PRO A CA 1
ATOM 1622 C C . PRO A 1 219 ? -17.694 -2.960 21.692 1.00 43.28 219 PRO A C 1
ATOM 1624 O O . PRO A 1 219 ? -17.266 -3.173 22.829 1.00 43.28 219 PRO A O 1
ATOM 1627 N N . THR A 1 220 ? -17.292 -1.919 20.961 1.00 42.19 220 THR A N 1
ATOM 1628 C CA . THR A 1 220 ? -16.601 -0.780 21.562 1.00 42.19 220 THR A CA 1
ATOM 1629 C C . THR A 1 220 ? -17.552 -0.225 22.607 1.00 42.19 220 THR A C 1
ATOM 1631 O O . THR A 1 220 ? -18.557 0.399 22.266 1.00 42.19 220 THR A O 1
ATOM 1634 N N . ASN A 1 221 ? -17.289 -0.513 23.881 1.00 33.56 221 ASN A N 1
ATOM 1635 C CA . ASN A 1 221 ? -18.015 0.082 24.989 1.00 33.56 221 ASN A CA 1
ATOM 1636 C C . ASN A 1 221 ? -17.748 1.592 24.969 1.00 33.56 221 ASN A C 1
ATOM 1638 O O . ASN A 1 221 ? -16.893 2.092 25.693 1.00 33.56 221 ASN A O 1
ATOM 1642 N N . ALA A 1 222 ? -18.513 2.333 24.171 1.00 37.69 222 ALA A N 1
ATOM 1643 C CA . ALA A 1 222 ? -18.796 3.729 24.427 1.00 37.69 222 ALA A CA 1
ATOM 1644 C C . ALA A 1 222 ? -19.671 3.771 25.684 1.00 37.69 222 ALA A C 1
ATOM 1646 O O . ALA A 1 222 ? -20.891 3.901 25.626 1.00 37.69 222 ALA A O 1
ATOM 1647 N N . LYS A 1 223 ? -19.051 3.596 26.851 1.00 30.88 223 LYS A N 1
ATOM 1648 C CA . LYS A 1 223 ? -19.628 4.110 28.082 1.00 30.88 223 LYS A CA 1
ATOM 1649 C C . LYS A 1 223 ? -18.961 5.441 28.344 1.00 30.88 223 LYS A C 1
ATOM 1651 O O . LYS A 1 223 ? -17.774 5.496 28.654 1.00 30.88 223 LYS A O 1
ATOM 1656 N N . SER A 1 224 ? -19.766 6.498 28.226 1.00 33.56 224 SER A N 1
ATOM 1657 C CA . SER A 1 224 ? -19.587 7.730 28.978 1.00 33.56 224 SER A CA 1
ATOM 1658 C C . SER A 1 224 ? -18.991 7.384 30.334 1.00 33.56 224 SER A C 1
ATOM 1660 O O . SER A 1 224 ? -19.504 6.497 31.025 1.00 33.56 224 SER A O 1
ATOM 1662 N N . ALA A 1 225 ? -17.927 8.081 30.717 1.00 31.17 225 ALA A N 1
ATOM 1663 C CA . ALA A 1 225 ? -17.562 8.180 32.112 1.00 31.17 225 ALA A CA 1
ATOM 1664 C C . ALA A 1 225 ? -18.774 8.772 32.846 1.00 31.17 225 ALA A C 1
ATOM 1666 O O . ALA A 1 225 ? -18.917 9.984 32.979 1.00 31.17 225 ALA A O 1
ATOM 1667 N N . ALA A 1 226 ? -19.689 7.913 33.295 1.00 32.66 226 ALA A N 1
ATOM 1668 C CA . ALA A 1 226 ? -20.488 8.215 34.454 1.00 32.66 226 ALA A CA 1
ATOM 1669 C C . ALA A 1 226 ? -19.453 8.359 35.560 1.00 32.66 226 ALA A C 1
ATOM 1671 O O . ALA A 1 226 ? -18.926 7.372 36.074 1.00 32.66 226 ALA A O 1
ATOM 1672 N N . VAL A 1 227 ? -19.090 9.611 35.831 1.00 34.31 227 VAL A N 1
ATOM 1673 C CA . VAL A 1 227 ? -18.441 10.016 37.064 1.00 34.31 227 VAL A CA 1
ATOM 1674 C C . VAL A 1 227 ? -19.274 9.380 38.163 1.00 34.31 227 VAL A C 1
ATOM 1676 O O . VAL A 1 227 ? -20.372 9.836 38.478 1.00 34.31 227 VAL A O 1
ATOM 1679 N N . SER A 1 228 ? -18.788 8.274 38.720 1.00 34.44 228 SER A N 1
ATOM 1680 C CA . SER A 1 228 ? -19.284 7.796 39.991 1.00 34.44 228 SER A CA 1
ATOM 1681 C C . SER A 1 228 ? -18.818 8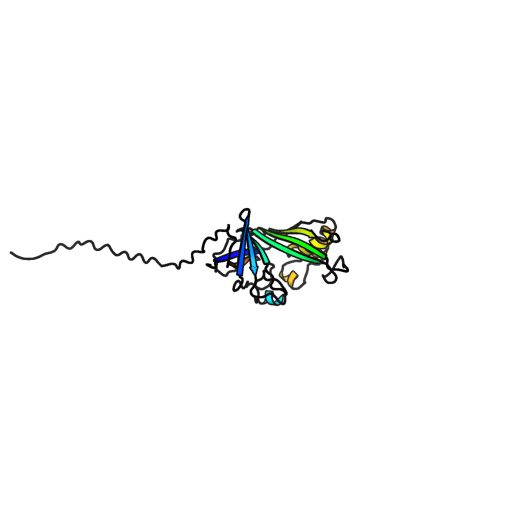.833 41.002 1.00 34.44 228 SER A C 1
ATOM 1683 O O . SER A 1 228 ? -17.746 8.704 41.594 1.00 34.44 228 SER A O 1
ATOM 1685 N N . CYS A 1 229 ? -19.600 9.902 41.167 1.00 30.97 229 CYS A N 1
ATOM 1686 C CA . CYS A 1 229 ? -19.592 10.670 42.393 1.00 30.97 229 CYS A CA 1
ATOM 1687 C C . CYS A 1 229 ? -19.906 9.659 43.493 1.00 30.97 229 CYS A C 1
ATOM 1689 O O . CYS A 1 229 ? -21.060 9.308 43.732 1.00 30.97 229 CYS A O 1
ATOM 1691 N N . ARG A 1 230 ? -18.859 9.142 44.138 1.00 31.73 230 ARG A N 1
ATOM 1692 C CA . ARG A 1 230 ? -18.977 8.537 45.454 1.00 31.73 230 ARG A CA 1
ATOM 1693 C C . ARG A 1 230 ? -19.379 9.662 46.395 1.00 31.73 230 ARG A C 1
ATOM 1695 O O . ARG A 1 230 ? -18.535 10.356 46.952 1.00 31.73 230 ARG A O 1
ATOM 1702 N N . TRP A 1 231 ? -20.681 9.859 46.538 1.00 32.19 231 TRP A N 1
ATOM 1703 C CA . TRP A 1 231 ? -21.228 10.526 47.703 1.00 32.19 231 TRP A CA 1
ATOM 1704 C C . TRP A 1 231 ? -20.989 9.582 48.881 1.00 32.19 231 TRP A C 1
ATOM 1706 O O . TRP A 1 231 ? -21.747 8.641 49.102 1.00 32.19 231 TRP A O 1
ATOM 1716 N N . ASN A 1 232 ? -19.893 9.809 49.608 1.00 34.84 232 ASN A N 1
ATOM 1717 C CA . ASN A 1 232 ? -19.745 9.331 50.978 1.00 34.84 232 ASN A CA 1
ATOM 1718 C C . ASN A 1 232 ? -20.771 10.085 51.836 1.00 34.84 232 ASN A C 1
ATOM 1720 O O . ASN A 1 232 ? -20.463 11.079 52.485 1.00 34.84 232 ASN A O 1
ATOM 1724 N N . VAL A 1 233 ? -22.019 9.632 51.807 1.00 43.53 233 VAL A N 1
ATOM 1725 C CA . VAL A 1 233 ? -22.913 9.785 52.953 1.00 43.53 233 VAL A CA 1
ATOM 1726 C C . VAL A 1 233 ? -22.638 8.563 53.829 1.00 43.53 233 VAL A C 1
ATOM 1728 O O . VAL A 1 233 ? -22.473 7.485 53.272 1.00 43.53 233 VAL A O 1
ATOM 1731 N N . TRP A 1 234 ? -22.551 8.756 55.149 1.00 32.91 234 TRP A N 1
ATOM 1732 C CA . TRP A 1 234 ? -22.272 7.783 56.231 1.00 32.91 234 TRP A CA 1
ATOM 1733 C C . TRP A 1 234 ? -20.938 7.979 56.974 1.00 32.91 234 TRP A C 1
ATOM 1735 O O . TRP A 1 234 ? -20.150 7.058 57.130 1.00 32.91 234 TRP A O 1
ATOM 1745 N N . THR A 1 235 ? -20.757 9.167 57.556 1.00 41.75 235 THR A N 1
ATOM 1746 C CA . THR A 1 235 ? -20.166 9.311 58.902 1.00 41.75 235 THR A CA 1
ATOM 1747 C C . THR A 1 235 ? -20.887 10.441 59.630 1.00 41.75 235 THR A C 1
ATOM 1749 O O . THR A 1 235 ? -20.447 11.584 59.642 1.00 41.75 235 THR A O 1
ATOM 1752 N N . LEU A 1 236 ? -22.034 10.107 60.217 1.00 35.56 236 LEU A N 1
ATOM 1753 C CA . LEU A 1 236 ? -22.675 10.880 61.282 1.00 35.56 236 LEU A CA 1
ATOM 1754 C C . LEU A 1 236 ? -23.164 9.873 62.329 1.00 35.56 236 LEU A C 1
ATOM 1756 O O . LEU A 1 236 ? -24.352 9.696 62.575 1.00 35.56 236 LEU A O 1
ATOM 1760 N N . SER A 1 237 ? -22.204 9.153 62.912 1.00 39.81 237 SER A N 1
ATOM 1761 C CA . SER A 1 237 ? -22.431 8.412 64.148 1.00 39.81 237 SER A CA 1
ATOM 1762 C C . SER A 1 237 ? -22.336 9.395 65.306 1.00 39.81 237 SER A C 1
ATOM 1764 O O . SER A 1 237 ? -21.254 9.786 65.732 1.00 39.81 237 SER A O 1
ATOM 1766 N N . LEU A 1 238 ? -23.521 9.822 65.731 1.00 35.56 238 LEU A N 1
ATOM 1767 C CA . LEU A 1 238 ? -23.907 10.257 67.069 1.00 35.56 238 LEU A CA 1
ATOM 1768 C C . LEU A 1 238 ? -22.837 10.049 68.161 1.00 35.56 238 LEU A C 1
ATOM 1770 O O . LEU A 1 238 ? -22.703 8.962 68.718 1.00 35.56 238 LEU A O 1
ATOM 1774 N N . ILE A 1 239 ? -22.174 11.137 68.552 1.00 42.75 239 ILE A N 1
ATOM 1775 C CA . ILE A 1 239 ? -21.747 11.355 69.938 1.00 42.75 239 ILE A CA 1
ATOM 1776 C C . ILE A 1 239 ? -22.388 12.673 70.358 1.00 42.75 239 ILE A C 1
ATOM 1778 O O . ILE A 1 239 ? -21.990 13.748 69.921 1.00 42.75 239 ILE A O 1
ATOM 1782 N N . GLY A 1 240 ? -23.444 12.565 71.154 1.00 35.06 240 GLY A N 1
ATOM 1783 C CA . GLY A 1 240 ? -24.245 13.694 71.610 1.00 35.06 240 GLY A CA 1
ATOM 1784 C C . GLY A 1 240 ? -25.268 13.247 72.644 1.00 35.06 240 GLY A C 1
ATOM 1785 O O . GLY A 1 240 ? -26.454 13.509 72.493 1.00 35.06 240 GLY A O 1
ATOM 1786 N N . LEU A 1 241 ? -24.816 12.510 73.663 1.00 39.69 241 LEU A N 1
ATOM 1787 C CA . LEU A 1 241 ? -25.609 12.255 74.859 1.00 39.69 241 LEU A CA 1
ATOM 1788 C C . LEU A 1 241 ? -25.445 13.468 75.786 1.00 39.69 241 LEU A C 1
ATOM 1790 O O . LEU A 1 241 ? -24.494 13.542 76.560 1.00 39.69 241 LEU A O 1
ATOM 1794 N N . ALA A 1 242 ? -26.349 14.438 75.677 1.00 38.47 242 ALA A N 1
ATOM 1795 C CA . ALA A 1 242 ? -26.508 15.490 76.671 1.00 38.47 242 ALA A CA 1
ATOM 1796 C C . ALA A 1 242 ? -27.998 15.790 76.883 1.00 38.47 242 ALA A C 1
ATOM 1798 O O . ALA A 1 242 ? -28.669 16.315 76.004 1.00 38.47 242 ALA A O 1
ATOM 1799 N N . MET A 1 243 ? -28.438 15.455 78.099 1.00 35.88 243 MET A N 1
ATOM 1800 C CA . MET A 1 243 ? -29.516 16.072 78.878 1.00 35.88 243 MET A CA 1
ATOM 1801 C C . MET A 1 243 ? -30.947 16.057 78.319 1.00 35.88 243 MET A C 1
ATOM 1803 O O . MET A 1 243 ? -31.327 16.870 77.485 1.00 35.88 243 MET A O 1
ATOM 1807 N N . PHE A 1 244 ? -31.793 15.254 78.975 1.00 39.09 244 PHE A N 1
ATOM 1808 C CA . PHE A 1 244 ? -33.140 15.691 79.341 1.00 39.09 244 PHE A CA 1
ATOM 1809 C C . PHE A 1 244 ? -33.280 15.732 80.870 1.00 39.09 244 PHE A C 1
ATOM 1811 O O . PHE A 1 244 ? -32.708 14.917 81.591 1.00 39.09 244 PHE A O 1
ATOM 1818 N N . LEU A 1 245 ? -33.991 16.767 81.303 1.00 41.97 245 LEU A N 1
ATOM 1819 C CA . LEU A 1 245 ? -34.203 17.293 82.647 1.00 41.97 245 LEU A CA 1
ATOM 1820 C C . LEU A 1 245 ? -35.142 16.439 83.534 1.00 41.97 245 LEU A C 1
ATOM 1822 O O . LEU A 1 245 ? -35.963 15.675 83.033 1.00 41.97 245 LEU A O 1
ATOM 1826 N N . THR A 1 246 ? -35.106 16.773 84.834 1.00 41.22 246 THR A N 1
ATOM 1827 C CA . THR A 1 246 ? -36.172 16.735 85.870 1.00 41.22 246 THR A CA 1
ATOM 1828 C C . THR A 1 246 ? -36.552 15.415 86.547 1.00 41.22 246 THR A C 1
ATOM 1830 O O . THR A 1 246 ? -37.359 14.646 86.033 1.00 41.22 246 THR A O 1
ATOM 1833 N N . LEU A 1 247 ? -36.082 15.261 87.792 1.00 40.03 247 LEU A N 1
ATOM 1834 C CA . LEU A 1 247 ? -36.875 15.473 89.017 1.00 40.03 247 LEU A CA 1
ATOM 1835 C C . LEU A 1 247 ? -35.955 15.945 90.152 1.00 40.03 247 LEU A C 1
ATOM 1837 O O . LEU A 1 247 ? -34.808 15.450 90.204 1.00 40.03 247 LEU A O 1
#